Protein AF-A0A368H0Q6-F1 (afdb_monomer)

Sequence (264 aa):
MTINFVAECVIGLLLETFLVYAQSSGGKICEFDDDIVVNSTTISLFPTGAEDYCYRVVASIRIDETSDVTHEQLHDAFGRLENLEGTLEVVNTVFTNISFFSSLFFIFRVHDGGFGYDLIIMNNSKLETMAGGALLTTSAVYIRIENNPLLDPNCTHVLERYDYNRRIRGNRFNCGCELDGIPLTNTTINDIEDNCAAILGALYIFGPYTPAAEILMRKFGNARVAYGEIAVVDTDFENLGFLRNIERVNIPYSRTGESDLSTS

Nearest PDB structures (foldseek):
  8dtm-assembly1_A  TM=6.930E-01  e=4.511E-04  Mus musculus
  7tyj-assembly1_A  TM=7.153E-01  e=3.656E-03  Homo sapiens
  7tyk-assembly1_B  TM=6.461E-01  e=1.700E-03  Homo sapiens
  7tym-assembly1_A  TM=7.087E-01  e=4.484E-03  Homo sapiens
  7sl1-assembly1_B  TM=7.006E-01  e=1.182E-02  Mus musculus

Radius of gyration: 23.89 Å; Cα contacts (8 Å, |Δi|>4): 578; chains: 1; bounding box: 92×52×59 Å

Solvent-accessible surface area (backbone atoms only — not comparable to full-atom values): 14527 Å² total; per-residue (Å²): 142,82,89,84,82,86,84,90,93,86,87,80,88,90,85,79,87,89,76,77,78,78,78,59,94,40,56,39,79,44,76,49,100,56,72,42,66,42,24,77,71,55,49,67,76,44,44,59,49,96,63,40,27,33,31,29,37,40,35,30,42,34,40,35,70,83,39,75,60,51,69,66,59,44,25,50,37,28,32,59,22,32,34,33,38,23,37,43,35,46,30,50,32,82,49,50,53,42,44,29,23,48,45,23,36,40,40,40,83,73,52,85,88,74,69,78,54,37,36,37,41,32,49,17,69,47,21,38,34,42,64,54,19,65,62,46,46,71,53,46,54,24,38,34,41,31,43,18,58,49,18,45,72,46,50,71,55,43,68,74,32,51,64,60,52,65,44,48,39,64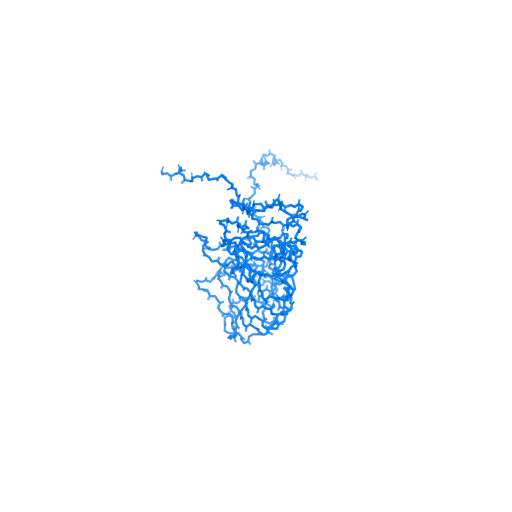,32,59,50,41,67,34,29,70,39,91,64,58,63,36,20,72,72,58,50,71,80,46,59,69,57,16,54,20,37,36,39,33,46,36,38,48,42,86,56,47,54,56,67,68,58,44,29,50,24,35,40,57,13,36,36,32,36,37,53,80,46,79,41,79,59,93,68,93,66,68,67,31,51,70,45,50,78,46,75,43,62,82,66,77,89,72,80,73,72,91,80,80,87,131

Secondary structure (DSSP, 8-state):
----------S--SS--SS-----TTEEEEE-SS-EE-STTGGGGS-BSSSSEEEEEES-EEE-TT----HHHHHHHHTT--EEES-EEEES---SB-GGGTT--EEE---TTS-S-SEEEE--TT--B-TTTT---TT--EEEEE--TT-B--HHHHHHH--SEEEEESSS--SSEE--SPPP-TTGGGGSPSS-SEEES-EEEESSSPPPHHHHHHHHTT--EEES-EEEES---S--GGGTT--EEE--S-S---------

InterPro domains:
  IPR000494 Receptor L-domain [PF01030] (54-157)
  IPR036941 Receptor L-domain superfamily [G3DSA:3.80.20.20] (51-177)
  IPR053079 SPS2 domain-containing protein [PTHR21662] (29-170)

Structure (mmCIF, N/CA/C/O backbone):
data_AF-A0A368H0Q6-F1
#
_entry.id   AF-A0A368H0Q6-F1
#
loop_
_atom_site.group_PDB
_atom_site.id
_atom_site.type_symbol
_atom_site.label_atom_id
_atom_site.label_alt_id
_atom_site.label_comp_id
_atom_site.label_asym_id
_atom_site.label_entity_id
_atom_site.label_seq_id
_atom_site.pdbx_PDB_ins_code
_atom_site.Cartn_x
_atom_site.Cartn_y
_atom_site.Cartn_z
_atom_site.occupancy
_atom_site.B_iso_or_equiv
_atom_site.auth_seq_id
_atom_site.auth_comp_id
_atom_site.auth_asym_id
_atom_site.auth_atom_id
_atom_site.pdbx_PDB_model_num
ATOM 1 N N . MET A 1 1 ? -67.600 24.267 6.849 1.00 35.75 1 MET A N 1
ATOM 2 C CA . MET A 1 1 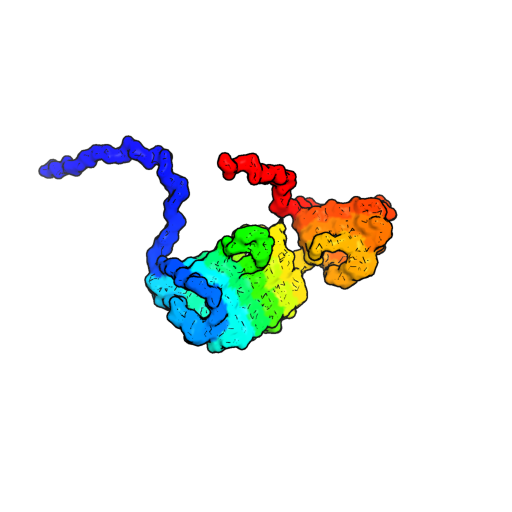? -66.580 23.429 6.191 1.00 35.75 1 MET A CA 1
ATOM 3 C C . MET A 1 1 ? -65.699 24.386 5.419 1.00 35.75 1 MET A C 1
ATOM 5 O O . MET A 1 1 ? -66.073 24.856 4.357 1.00 35.75 1 MET A O 1
ATOM 9 N N . THR A 1 2 ? -64.638 24.816 6.081 1.00 26.34 2 THR A N 1
ATOM 10 C CA . THR A 1 2 ? -63.767 25.928 5.703 1.00 26.34 2 THR A CA 1
ATOM 11 C C . THR A 1 2 ? -62.372 25.332 5.622 1.00 26.34 2 THR A C 1
ATOM 13 O O . THR A 1 2 ? -61.890 24.792 6.615 1.00 26.34 2 THR A O 1
ATOM 16 N N . ILE A 1 3 ? -61.768 25.365 4.437 1.00 28.38 3 ILE A N 1
ATOM 17 C CA . ILE A 1 3 ? -60.371 24.986 4.218 1.00 28.38 3 ILE A CA 1
ATOM 18 C C . ILE A 1 3 ? -59.580 26.290 4.133 1.00 28.38 3 ILE A C 1
ATOM 20 O O . ILE A 1 3 ? -59.919 27.173 3.348 1.00 28.38 3 ILE A O 1
ATOM 24 N N . ASN A 1 4 ? -58.576 26.397 4.998 1.00 29.75 4 ASN A N 1
ATOM 25 C CA . ASN A 1 4 ? -57.605 27.483 5.099 1.00 29.75 4 ASN A CA 1
ATOM 26 C C . ASN A 1 4 ? -56.218 26.990 4.646 1.00 29.75 4 ASN A C 1
ATOM 28 O O . ASN A 1 4 ? -55.993 25.782 4.623 1.00 29.75 4 ASN A O 1
ATOM 32 N N . PHE A 1 5 ? -55.319 27.968 4.441 1.00 27.95 5 PHE A N 1
ATOM 33 C CA . PHE A 1 5 ? -53.876 27.946 4.104 1.00 27.95 5 PHE A CA 1
ATOM 34 C C . PHE A 1 5 ? -53.590 28.165 2.604 1.00 27.95 5 PHE A C 1
ATOM 36 O O . PHE A 1 5 ? -53.744 27.253 1.802 1.00 27.95 5 PHE A O 1
ATOM 43 N N . VAL A 1 6 ? -53.408 29.413 2.126 1.00 31.36 6 VAL A N 1
ATOM 44 C CA . VAL A 1 6 ? -52.249 30.344 2.297 1.00 31.36 6 VAL A CA 1
ATOM 45 C C . VAL A 1 6 ? -50.962 29.648 1.827 1.00 31.36 6 VAL A C 1
ATOM 47 O O . VAL A 1 6 ? -50.446 28.802 2.542 1.00 31.36 6 VAL A O 1
ATOM 50 N N . ALA A 1 7 ? -50.623 29.699 0.536 1.00 29.52 7 ALA A N 1
ATOM 51 C CA . ALA A 1 7 ? -49.923 30.767 -0.200 1.00 29.52 7 ALA A CA 1
ATOM 52 C C . ALA A 1 7 ? -48.426 30.892 0.160 1.00 29.52 7 ALA A C 1
ATOM 54 O O . ALA A 1 7 ? -48.082 31.134 1.308 1.00 29.52 7 ALA A O 1
ATOM 55 N N . GLU A 1 8 ? -47.603 30.784 -0.895 1.00 31.52 8 GLU A N 1
ATOM 56 C CA . GLU A 1 8 ? -46.178 31.150 -1.018 1.00 31.52 8 GLU A CA 1
ATOM 57 C C . GLU A 1 8 ? -45.118 30.123 -0.573 1.00 31.52 8 GLU A C 1
ATOM 59 O O . GLU A 1 8 ? -44.623 30.126 0.546 1.00 31.52 8 GLU A O 1
ATOM 64 N N . CYS A 1 9 ? -44.671 29.293 -1.525 1.00 32.47 9 CYS A N 1
ATOM 65 C CA . CYS A 1 9 ? -43.314 28.735 -1.520 1.00 32.47 9 CYS A CA 1
ATOM 66 C C . CYS A 1 9 ? -42.847 28.487 -2.964 1.00 32.47 9 CYS A C 1
ATOM 68 O O . CYS A 1 9 ? -42.774 27.360 -3.445 1.00 32.47 9 CYS A O 1
ATOM 70 N N . VAL A 1 10 ? -42.613 29.575 -3.697 1.00 38.00 10 VAL A N 1
ATOM 71 C CA . VAL A 1 10 ? -41.895 29.555 -4.977 1.00 38.00 10 VAL A CA 1
ATOM 72 C C . VAL A 1 10 ? -41.000 30.784 -4.986 1.00 38.00 10 VAL A C 1
ATOM 74 O O . VAL A 1 10 ? -41.448 31.846 -5.386 1.00 38.00 10 VAL A O 1
ATOM 77 N N . ILE A 1 11 ? -39.789 30.643 -4.450 1.00 37.47 11 ILE A N 1
ATOM 78 C CA . ILE A 1 11 ? -38.536 31.345 -4.788 1.00 37.47 11 ILE A CA 1
ATOM 79 C C . ILE A 1 11 ? -37.503 30.758 -3.816 1.00 37.47 11 ILE A C 1
ATOM 81 O O . ILE A 1 11 ? -37.624 30.919 -2.606 1.00 37.47 11 ILE A O 1
ATOM 85 N N . GLY A 1 12 ? -36.541 30.006 -4.350 1.00 32.97 12 GLY A N 1
ATOM 86 C CA . GLY A 1 12 ? -35.555 29.261 -3.561 1.00 32.97 12 GLY A CA 1
ATOM 87 C C . GLY A 1 12 ? -35.095 27.939 -4.186 1.00 32.97 12 GLY A C 1
ATOM 88 O O . GLY A 1 12 ? -34.498 27.124 -3.500 1.00 32.97 12 GLY A O 1
ATOM 89 N N . LEU A 1 13 ? -35.368 27.689 -5.472 1.00 42.69 13 LEU A N 1
ATOM 90 C CA . LEU A 1 13 ? -34.561 26.750 -6.254 1.00 42.69 13 LEU A CA 1
ATOM 91 C C . LEU A 1 13 ? -33.357 27.524 -6.799 1.00 42.69 13 LEU A C 1
ATOM 93 O O . LEU A 1 13 ? -33.565 28.552 -7.440 1.00 42.69 13 LEU A O 1
ATOM 97 N N . LEU A 1 14 ? -32.152 26.976 -6.597 1.00 38.59 14 LEU A N 1
ATOM 98 C CA . LEU A 1 14 ? -30.822 27.466 -7.016 1.00 38.59 14 LEU A CA 1
ATOM 99 C C . LEU A 1 14 ? -30.039 28.267 -5.959 1.00 38.59 14 LEU A C 1
ATOM 101 O O . LEU A 1 14 ? -29.723 29.423 -6.209 1.00 38.59 14 LEU A O 1
ATOM 105 N N . LEU A 1 15 ? -29.692 27.646 -4.820 1.00 35.66 15 LEU A N 1
ATOM 106 C CA . LEU A 1 15 ? -28.418 27.863 -4.092 1.00 35.66 15 LEU A CA 1
ATOM 107 C C . LEU A 1 15 ? -28.305 26.991 -2.818 1.00 35.66 15 LEU A C 1
ATOM 109 O O . LEU A 1 15 ? -28.047 27.512 -1.750 1.00 35.66 15 LEU A O 1
ATOM 113 N N . GLU A 1 16 ? -28.471 25.665 -2.911 1.00 35.66 16 GLU A N 1
ATOM 114 C CA . GLU A 1 16 ? -28.033 24.724 -1.846 1.00 35.66 16 GLU A CA 1
ATOM 115 C C . GLU A 1 16 ? -27.529 23.391 -2.435 1.00 35.66 16 GLU A C 1
ATOM 117 O O . GLU A 1 16 ? -27.841 22.294 -1.983 1.00 35.66 16 GLU A O 1
ATOM 122 N N . THR A 1 17 ? -26.730 23.463 -3.498 1.00 41.75 17 THR A N 1
ATOM 123 C CA . THR A 1 17 ? -25.822 22.360 -3.834 1.00 41.75 17 THR A CA 1
ATOM 124 C C . THR A 1 17 ? -24.554 22.534 -3.007 1.00 41.75 17 THR A C 1
ATOM 126 O O . THR A 1 17 ? -23.888 23.554 -3.163 1.00 41.75 17 THR A O 1
ATOM 129 N N . PHE A 1 18 ? -24.234 21.519 -2.197 1.00 37.81 18 PHE A N 1
ATOM 130 C CA . PHE A 1 18 ? -23.075 21.376 -1.298 1.00 37.81 18 PHE A CA 1
ATOM 131 C C . PHE A 1 18 ? -23.233 21.934 0.117 1.00 37.81 18 PHE A C 1
ATOM 133 O O . PHE A 1 18 ? -22.559 22.879 0.495 1.00 37.81 18 PHE A O 1
ATOM 140 N N . LEU A 1 19 ? -24.063 21.279 0.923 1.00 38.34 19 LEU A N 1
ATOM 141 C CA . LEU A 1 19 ? -23.798 20.917 2.322 1.00 38.34 19 LEU A CA 1
ATOM 142 C C . LEU A 1 19 ? -24.891 19.909 2.712 1.00 38.34 19 LEU A C 1
ATOM 144 O O . LEU A 1 19 ? -25.996 19.982 2.192 1.00 38.34 19 LEU A O 1
ATOM 148 N N . VAL A 1 20 ? -24.580 18.966 3.600 1.00 39.03 20 VAL A N 1
ATOM 149 C CA . VAL A 1 20 ? -25.413 17.806 3.990 1.00 39.03 20 VAL A CA 1
ATOM 150 C C . VAL A 1 20 ? -25.213 16.572 3.090 1.00 39.03 20 VAL A C 1
ATOM 152 O O . VAL A 1 20 ? -26.125 16.065 2.442 1.00 39.03 20 VAL A O 1
ATOM 155 N N . TYR A 1 21 ? -23.995 16.014 3.127 1.00 44.47 21 TYR A N 1
ATOM 156 C CA . TYR A 1 21 ? -23.887 14.552 3.169 1.00 44.47 21 TYR A CA 1
ATOM 157 C C . TYR A 1 21 ? -24.649 14.101 4.416 1.00 44.47 21 TYR A C 1
ATOM 159 O O . TYR A 1 21 ? -24.456 14.663 5.494 1.00 44.47 21 TYR A O 1
ATOM 167 N N . ALA A 1 22 ? -25.575 13.166 4.229 1.00 42.31 22 ALA A N 1
ATOM 168 C CA . ALA A 1 22 ? -26.487 12.679 5.247 1.00 42.31 22 ALA A CA 1
ATOM 169 C C . ALA A 1 22 ? -25.768 12.437 6.586 1.00 42.31 22 ALA A C 1
ATOM 171 O O . ALA A 1 22 ? -24.900 11.573 6.681 1.00 42.31 22 ALA A O 1
ATOM 172 N N . GLN A 1 23 ? -26.157 13.173 7.631 1.00 46.06 23 GLN A N 1
ATOM 173 C CA . GLN A 1 23 ? -26.000 12.688 8.999 1.00 46.06 23 GLN A CA 1
ATOM 174 C C . GLN A 1 23 ? -26.764 11.364 9.051 1.00 46.06 23 GLN A C 1
ATOM 176 O O . GLN A 1 23 ? -27.998 11.363 9.066 1.00 46.06 23 GLN A O 1
ATOM 181 N N . SER A 1 24 ? -26.052 10.234 8.993 1.00 51.09 24 SER A N 1
ATOM 182 C CA . SER A 1 24 ? -26.661 8.957 9.342 1.00 51.09 24 SER A CA 1
ATOM 183 C C . SER A 1 24 ? -27.164 9.120 10.773 1.00 51.09 24 SER A C 1
ATOM 185 O O . SER A 1 24 ? -26.443 9.577 11.661 1.00 51.09 24 SER A O 1
ATOM 187 N N . SER A 1 25 ? -28.458 8.905 10.967 1.00 55.59 25 SER A N 1
ATOM 188 C CA . SER A 1 25 ? -29.144 9.159 12.227 1.00 55.59 25 SER A CA 1
ATOM 189 C C . SER A 1 25 ? -28.628 8.191 13.302 1.00 55.59 25 SER A C 1
ATOM 191 O O . SER A 1 25 ? -29.208 7.124 13.480 1.00 55.59 25 SER A O 1
ATOM 193 N N . GLY A 1 26 ? -27.513 8.532 13.961 1.00 65.88 26 GLY A N 1
ATOM 194 C CA . GLY A 1 26 ? -26.913 7.785 15.075 1.00 65.88 26 GLY A CA 1
ATOM 195 C C . GLY A 1 26 ? -25.384 7.891 15.196 1.00 65.88 26 GLY A C 1
ATOM 196 O O . GLY A 1 26 ? -24.852 7.780 16.294 1.00 65.88 26 GLY A O 1
ATOM 197 N N . GLY A 1 27 ? -24.652 8.135 14.106 1.00 81.81 27 GLY A N 1
ATOM 198 C CA . GLY A 1 27 ? -23.188 8.226 14.159 1.00 81.81 27 GLY A CA 1
ATOM 199 C C . GLY A 1 27 ? -22.691 9.574 14.691 1.00 81.81 27 GLY A C 1
ATOM 200 O O . GLY A 1 27 ? -23.246 10.621 14.352 1.00 81.81 27 GLY A O 1
ATOM 201 N N . LYS A 1 28 ? -21.592 9.575 15.458 1.00 92.50 28 LYS A N 1
ATOM 202 C CA . LYS A 1 28 ? -20.883 10.799 15.871 1.00 92.50 28 LYS A CA 1
ATOM 203 C C . LYS A 1 28 ? -19.475 10.911 15.286 1.00 92.50 28 LYS A C 1
ATOM 205 O O . LYS A 1 28 ? -18.892 9.927 14.825 1.00 92.50 28 LYS A O 1
ATOM 210 N N . ILE A 1 29 ? -18.950 12.134 15.310 1.00 94.56 29 ILE A N 1
ATOM 211 C CA . ILE A 1 29 ? -17.540 12.418 15.040 1.00 94.56 29 ILE A CA 1
ATOM 212 C C . ILE A 1 29 ? -16.778 12.211 16.349 1.00 94.56 29 ILE A C 1
ATOM 214 O O . ILE A 1 29 ? -17.192 12.715 17.394 1.00 94.56 29 ILE A O 1
ATOM 218 N N . CYS A 1 30 ? -15.699 11.442 16.290 1.00 95.69 30 CYS A N 1
ATOM 219 C CA . CYS A 1 30 ? -14.813 11.183 17.415 1.00 95.69 30 CYS A CA 1
ATOM 220 C C . CYS A 1 30 ? -13.478 11.875 17.153 1.00 95.69 30 CYS A C 1
ATOM 222 O O . CYS A 1 30 ? -12.746 11.480 16.249 1.00 95.69 30 CYS A O 1
ATOM 224 N N . GLU A 1 31 ? -13.198 12.926 17.913 1.00 95.81 31 GLU A N 1
ATOM 225 C CA . GLU A 1 31 ? -11.986 13.735 17.780 1.00 95.81 31 GLU A CA 1
ATOM 226 C C . GLU A 1 31 ? -11.072 13.448 18.968 1.00 95.81 31 GLU A C 1
ATOM 228 O O . GLU A 1 31 ? -11.532 13.430 20.115 1.00 95.81 31 GLU A O 1
ATOM 233 N N . PHE A 1 32 ? -9.795 13.201 18.687 1.00 94.12 32 PHE A N 1
ATOM 234 C CA . PHE A 1 32 ? -8.777 12.981 19.707 1.00 94.12 32 PHE A CA 1
ATOM 235 C C . PHE A 1 32 ? -7.588 13.900 19.439 1.00 94.12 32 PHE A C 1
ATOM 237 O O . PHE A 1 32 ? -7.176 14.066 18.294 1.00 94.12 32 PHE A O 1
ATOM 244 N N . ASP A 1 33 ? -7.041 14.487 20.503 1.00 88.25 33 ASP A N 1
ATOM 245 C CA . ASP A 1 33 ? -5.912 15.420 20.400 1.00 88.25 33 ASP A CA 1
ATOM 246 C C . ASP A 1 33 ? -4.590 14.713 20.040 1.00 88.25 33 ASP A C 1
ATOM 248 O O . ASP A 1 33 ? -3.681 15.341 19.500 1.00 88.25 33 ASP A O 1
ATOM 252 N N . ASP A 1 34 ? -4.495 13.412 20.330 1.00 89.81 34 ASP A N 1
ATOM 253 C CA . ASP A 1 34 ? -3.302 12.586 20.151 1.00 89.81 34 ASP A CA 1
ATOM 254 C C . ASP A 1 34 ? -3.572 11.388 19.223 1.00 89.81 34 ASP A C 1
ATOM 256 O O . ASP A 1 34 ? -4.696 10.884 19.127 1.00 89.81 34 ASP A O 1
ATOM 260 N N . ASP A 1 35 ? -2.505 10.874 18.602 1.00 91.31 35 ASP A N 1
ATOM 261 C CA . ASP A 1 35 ? -2.539 9.616 17.853 1.00 91.31 35 ASP A CA 1
ATOM 262 C C . ASP A 1 35 ? -2.903 8.432 18.766 1.00 91.31 35 ASP A C 1
ATOM 264 O O . ASP A 1 35 ? -2.395 8.277 19.882 1.00 91.31 35 ASP A O 1
ATOM 268 N N . ILE A 1 36 ? -3.757 7.540 18.266 1.00 96.19 36 ILE A N 1
ATOM 269 C CA . ILE A 1 36 ? -4.313 6.434 19.041 1.00 96.19 36 ILE A CA 1
ATOM 270 C C . ILE A 1 36 ? -3.606 5.124 18.695 1.00 96.19 36 ILE A C 1
ATOM 272 O O . ILE A 1 36 ? -3.852 4.524 17.648 1.00 96.19 36 ILE A O 1
ATOM 276 N N . VAL A 1 37 ? -2.789 4.617 19.621 1.00 97.81 37 VAL A N 1
ATOM 277 C CA . VAL A 1 37 ? -2.308 3.225 19.586 1.00 97.81 37 VAL A CA 1
ATOM 278 C C . VAL A 1 37 ? -3.340 2.331 20.268 1.00 97.81 37 VAL A C 1
ATOM 280 O O . VAL A 1 37 ? -3.600 2.470 21.466 1.00 97.81 37 VAL A O 1
ATOM 283 N N . VAL A 1 38 ? -3.958 1.429 19.510 1.00 98.19 38 VAL A N 1
ATOM 284 C CA . VAL A 1 38 ? -5.114 0.644 19.953 1.00 98.19 38 VAL A CA 1
ATOM 285 C C . VAL A 1 38 ? -4.694 -0.504 20.871 1.00 98.19 38 VAL A C 1
ATOM 287 O O . VAL A 1 38 ? -3.988 -1.424 20.466 1.00 98.19 38 VAL A O 1
ATOM 290 N N . ASN A 1 39 ? -5.200 -0.478 22.099 1.00 97.62 39 ASN A N 1
ATOM 291 C CA . ASN A 1 39 ? -5.110 -1.530 23.110 1.00 97.62 39 ASN A CA 1
ATOM 292 C C . ASN A 1 39 ? -6.387 -1.518 23.972 1.00 97.62 39 ASN A C 1
ATOM 294 O O . ASN A 1 39 ? -7.288 -0.709 23.752 1.00 97.62 39 ASN A O 1
ATOM 298 N N . SER A 1 40 ? -6.469 -2.385 24.975 1.00 96.38 40 SER A N 1
ATOM 299 C CA . SER A 1 40 ? -7.623 -2.531 25.867 1.00 96.38 40 SER A CA 1
ATOM 300 C C . SER A 1 40 ? -8.015 -1.250 26.608 1.00 96.38 40 SER A C 1
ATOM 302 O O . SER A 1 40 ? -9.181 -1.089 26.968 1.00 96.38 40 SER A O 1
ATOM 304 N N . THR A 1 41 ? -7.079 -0.317 26.803 1.00 96.69 41 THR A N 1
ATOM 305 C CA . THR A 1 41 ? -7.355 0.993 27.405 1.00 96.69 41 THR A CA 1
ATOM 306 C C . THR A 1 41 ? -7.901 1.966 26.365 1.00 96.69 41 THR A C 1
ATOM 308 O O . THR A 1 41 ? -8.968 2.543 26.564 1.00 96.69 41 THR A O 1
ATOM 311 N N . THR A 1 42 ? -7.210 2.143 25.240 1.00 97.56 42 THR A N 1
ATOM 312 C CA . THR A 1 42 ? -7.567 3.158 24.234 1.00 97.56 42 THR A CA 1
ATOM 313 C C . THR A 1 42 ? -8.781 2.769 23.397 1.00 97.56 42 THR A C 1
ATOM 315 O O . THR A 1 42 ? -9.544 3.644 23.002 1.00 97.56 42 THR A O 1
ATOM 318 N N . ILE A 1 43 ? -9.041 1.474 23.191 1.00 97.31 43 ILE A N 1
ATOM 319 C CA . ILE A 1 43 ? -10.232 1.020 22.460 1.00 97.31 43 ILE A CA 1
ATOM 320 C C . ILE A 1 43 ? -11.533 1.410 23.174 1.00 97.31 43 ILE A C 1
ATOM 322 O O . ILE A 1 43 ? -12.552 1.626 22.527 1.00 97.31 43 ILE A O 1
ATOM 326 N N . SER A 1 44 ? -11.495 1.564 24.504 1.00 96.12 44 SER A N 1
ATOM 327 C CA . SER A 1 44 ? -12.656 1.977 25.303 1.00 96.12 44 SER A CA 1
ATOM 328 C C . SER A 1 44 ? -13.085 3.430 25.066 1.00 96.12 44 SER A C 1
ATOM 330 O O . SER A 1 44 ? -14.191 3.811 25.446 1.00 96.12 44 SER A O 1
ATOM 332 N N . LEU A 1 45 ? -12.232 4.231 24.417 1.00 95.81 45 LEU A N 1
ATOM 333 C CA . LEU A 1 45 ? -12.557 5.593 23.998 1.00 95.81 45 LEU A CA 1
ATOM 334 C C . LEU A 1 45 ? -13.554 5.612 22.831 1.00 95.81 45 LEU A C 1
ATOM 336 O O . LEU A 1 45 ? -14.247 6.611 22.629 1.00 95.81 45 LEU A O 1
ATOM 340 N N . PHE A 1 46 ? -13.645 4.514 22.074 1.00 96.56 46 PHE A N 1
ATOM 341 C CA . PHE A 1 46 ? -14.561 4.391 20.951 1.00 96.56 46 PHE A CA 1
ATOM 342 C C . PHE A 1 46 ? -15.904 3.827 21.432 1.00 96.56 46 PHE A C 1
ATOM 344 O O . PHE A 1 46 ? -15.959 2.719 21.968 1.00 96.56 46 PHE A O 1
ATOM 351 N N . PRO A 1 47 ? -17.013 4.557 21.251 1.00 94.50 47 PRO A N 1
ATOM 352 C CA . PRO A 1 47 ? -18.340 4.035 21.535 1.00 94.50 47 PRO A CA 1
ATOM 353 C C . PRO A 1 47 ? -18.706 2.895 20.568 1.00 94.50 47 PRO A C 1
ATOM 355 O O . PRO A 1 47 ? -18.469 2.973 19.362 1.00 94.50 47 PRO A O 1
ATOM 358 N N . THR A 1 48 ? -19.311 1.837 21.106 1.00 93.81 48 THR A N 1
ATOM 359 C CA . THR A 1 48 ? -19.664 0.609 20.367 1.00 93.81 48 THR A CA 1
ATOM 360 C C . THR A 1 48 ? -21.174 0.366 20.288 1.00 93.81 48 THR A C 1
ATOM 362 O O . THR A 1 48 ? -21.626 -0.651 19.755 1.00 93.81 48 THR A O 1
ATOM 365 N N . GLY A 1 49 ? -21.982 1.301 20.792 1.00 88.06 49 GLY A N 1
ATOM 366 C CA . GLY A 1 49 ? -23.437 1.204 20.836 1.00 88.06 49 GLY A CA 1
ATOM 367 C C . GLY A 1 49 ? -24.092 1.260 19.454 1.00 88.06 49 GLY A C 1
ATOM 368 O O . GLY A 1 49 ? -23.529 1.766 18.482 1.00 88.06 49 GLY A O 1
ATOM 369 N N . ALA A 1 50 ? -25.326 0.757 19.366 1.00 85.12 50 ALA A N 1
ATOM 370 C CA . ALA A 1 50 ? -26.102 0.767 18.121 1.00 85.12 50 ALA A CA 1
ATOM 371 C C . ALA A 1 50 ? -26.419 2.192 17.625 1.00 85.12 50 ALA A C 1
ATOM 373 O O . ALA A 1 50 ? -26.420 2.437 16.424 1.00 85.12 50 ALA A O 1
ATOM 374 N N . GLU A 1 51 ? -26.643 3.122 18.557 1.00 85.81 51 GLU A N 1
ATOM 375 C CA . GLU A 1 51 ? -26.947 4.540 18.297 1.00 85.81 51 GLU A CA 1
ATOM 376 C C . GLU A 1 51 ? -25.845 5.483 18.815 1.00 85.81 51 GLU A C 1
ATOM 378 O O . GLU A 1 51 ? -26.007 6.697 18.788 1.00 85.81 51 GLU A O 1
ATOM 383 N N . ASP A 1 52 ? -24.738 4.929 19.320 1.00 89.81 52 ASP A N 1
ATOM 384 C CA . ASP A 1 52 ? -23.568 5.681 19.778 1.00 89.81 52 ASP A CA 1
ATOM 385 C C . ASP A 1 52 ? -22.320 4.977 19.242 1.00 89.81 52 ASP A C 1
ATOM 387 O O . ASP A 1 52 ? -21.863 3.982 19.804 1.00 89.81 52 ASP A O 1
ATOM 391 N N . TYR A 1 53 ? -21.827 5.446 18.098 1.00 93.94 53 TYR A N 1
ATOM 392 C CA . TYR A 1 53 ? -20.648 4.915 17.412 1.00 93.94 53 TYR A CA 1
ATOM 393 C C . TYR A 1 53 ? -19.912 6.027 16.657 1.00 93.94 53 TYR A C 1
ATOM 395 O O . TYR A 1 53 ? -20.513 7.043 16.295 1.00 93.94 53 TYR A O 1
ATOM 403 N N . CYS A 1 54 ? -18.621 5.834 16.379 1.00 95.50 54 CYS A N 1
ATOM 404 C CA . CYS A 1 54 ? -17.866 6.746 15.519 1.00 95.50 54 CYS A CA 1
ATOM 405 C C . CYS A 1 54 ? -18.102 6.391 14.047 1.00 95.50 54 CYS A C 1
ATOM 407 O O . CYS A 1 54 ? -17.661 5.337 13.597 1.00 95.50 54 CYS A O 1
ATOM 409 N N . TYR A 1 55 ? -18.759 7.270 13.286 1.00 93.69 55 TYR A N 1
ATOM 410 C CA . TYR A 1 55 ? -18.769 7.148 11.816 1.00 93.69 55 TYR A CA 1
ATOM 411 C C . TYR A 1 55 ? -17.582 7.886 11.181 1.00 93.69 55 TYR A C 1
ATOM 413 O O . TYR A 1 55 ? -17.166 7.576 10.064 1.00 93.69 55 TYR A O 1
ATOM 421 N N . ARG A 1 56 ? -17.017 8.860 11.905 1.00 93.25 56 ARG A N 1
ATOM 422 C CA . ARG A 1 56 ? -15.816 9.602 11.527 1.00 93.25 56 ARG A CA 1
ATOM 423 C C . ARG A 1 56 ? -14.875 9.707 12.718 1.00 93.25 56 ARG A C 1
ATOM 425 O O . ARG A 1 56 ? -15.332 9.999 13.823 1.00 93.25 56 ARG A O 1
ATOM 432 N N . VAL A 1 57 ? -13.584 9.512 12.479 1.00 94.19 57 VAL A N 1
ATOM 433 C CA . VAL A 1 57 ? -12.522 9.739 13.466 1.00 94.19 57 VAL A CA 1
ATOM 434 C C . VAL A 1 57 ? -11.588 10.829 12.957 1.00 94.19 57 VAL A C 1
ATOM 436 O O . VAL A 1 57 ? -11.213 10.800 11.790 1.00 94.19 57 VAL A O 1
ATOM 439 N N . VAL A 1 58 ? -11.233 11.772 13.826 1.00 93.81 58 VAL A N 1
ATOM 440 C CA . VAL A 1 58 ? -10.190 12.782 13.600 1.00 93.81 58 VAL A CA 1
ATOM 441 C C . VAL A 1 58 ? -9.053 12.479 14.570 1.00 93.81 58 VAL A C 1
ATOM 443 O O . VAL A 1 58 ? -9.124 12.868 15.734 1.00 93.81 58 VAL A O 1
ATOM 446 N N . ALA A 1 59 ? -8.106 11.666 14.101 1.00 92.38 59 ALA A N 1
ATOM 447 C CA . ALA A 1 59 ? -6.875 11.215 14.756 1.00 92.38 59 ALA A CA 1
ATOM 448 C C . ALA A 1 59 ? -6.196 10.161 13.868 1.00 92.38 59 ALA A C 1
ATOM 450 O O . ALA A 1 59 ? -6.877 9.466 13.108 1.00 92.38 59 ALA A O 1
ATOM 451 N N . SER A 1 60 ? -4.886 9.947 14.016 1.00 92.62 60 SER A N 1
ATOM 452 C CA . SER A 1 60 ? -4.257 8.742 13.459 1.00 92.62 60 SER A CA 1
ATOM 453 C C . SER A 1 60 ? -4.583 7.522 14.322 1.00 92.62 60 SER A C 1
ATOM 455 O O . SER A 1 60 ? -4.634 7.606 15.550 1.00 92.62 60 SER A O 1
ATOM 457 N N . ILE A 1 61 ? -4.784 6.370 13.686 1.00 95.00 61 ILE A N 1
ATOM 458 C CA . ILE A 1 61 ? -5.052 5.093 14.354 1.00 95.00 61 ILE A CA 1
ATOM 459 C C . ILE A 1 61 ? -3.928 4.123 14.018 1.00 95.00 61 ILE A C 1
ATOM 461 O O . ILE A 1 61 ? -3.667 3.846 12.848 1.00 95.00 61 ILE A O 1
ATOM 465 N N . ARG A 1 62 ? -3.322 3.535 15.048 1.00 96.94 62 ARG A N 1
ATOM 466 C CA . ARG A 1 62 ? -2.311 2.488 14.921 1.00 96.94 62 ARG A CA 1
ATOM 467 C C . ARG A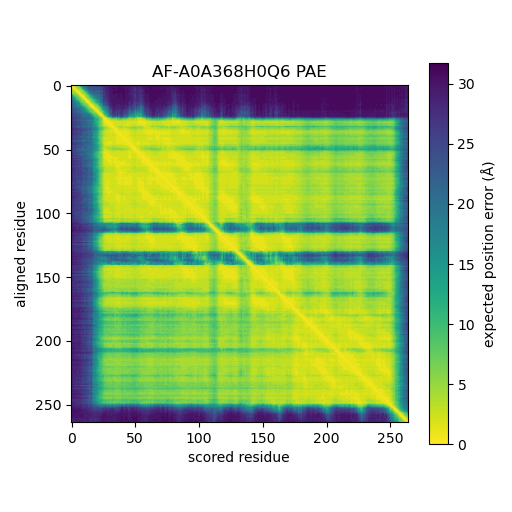 1 62 ? -2.726 1.229 15.668 1.00 96.94 62 ARG A C 1
ATOM 469 O O . ARG A 1 62 ? -2.967 1.254 16.871 1.00 96.94 62 ARG A O 1
ATOM 476 N N . ILE A 1 63 ? -2.748 0.109 14.958 1.00 98.06 63 ILE A N 1
ATOM 477 C CA . ILE A 1 63 ? -2.927 -1.232 15.511 1.00 98.06 63 ILE A CA 1
ATOM 478 C C . ILE A 1 63 ? -1.623 -1.984 15.274 1.00 98.06 63 ILE A C 1
ATOM 480 O O . ILE A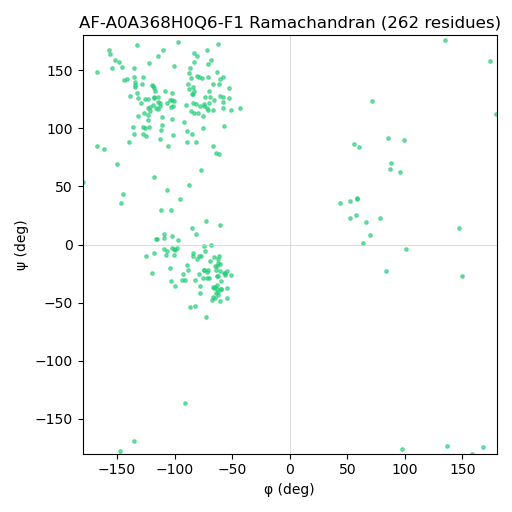 1 63 ? -1.234 -2.195 14.122 1.00 98.06 63 ILE A O 1
ATOM 484 N N . ASP A 1 64 ? -0.945 -2.374 16.351 1.00 98.19 64 ASP A N 1
ATOM 485 C CA . ASP A 1 64 ? 0.353 -3.034 16.249 1.00 98.19 64 ASP A CA 1
ATOM 486 C C . ASP A 1 64 ? 0.532 -4.256 17.158 1.00 98.19 64 ASP A C 1
ATOM 488 O O . ASP A 1 64 ? -0.433 -4.777 17.719 1.00 98.19 64 ASP A O 1
ATOM 492 N N . GLU A 1 65 ? 1.762 -4.761 17.273 1.00 97.06 65 GLU A N 1
ATOM 493 C CA . GLU A 1 65 ? 2.087 -5.929 18.093 1.00 97.06 65 GLU A CA 1
ATOM 494 C C . GLU A 1 65 ? 1.786 -5.754 19.591 1.00 97.06 65 GLU A C 1
ATOM 496 O O . GLU A 1 65 ? 1.743 -6.744 20.323 1.00 97.06 65 GLU A O 1
ATOM 501 N N . THR A 1 66 ? 1.596 -4.517 20.060 1.00 97.12 66 THR A N 1
ATOM 502 C CA . THR A 1 66 ? 1.256 -4.210 21.457 1.00 97.12 66 THR A CA 1
ATOM 503 C C . THR A 1 66 ? -0.239 -4.323 21.741 1.00 97.12 66 THR A C 1
ATOM 505 O O . THR A 1 66 ? -0.652 -4.298 22.901 1.00 97.12 66 THR A O 1
ATOM 508 N N . SER A 1 67 ? -1.051 -4.471 20.693 1.00 96.88 67 SER A N 1
ATOM 509 C CA . SER A 1 67 ? -2.497 -4.567 20.789 1.00 96.88 67 SER A CA 1
ATOM 510 C C . SER A 1 67 ? -2.931 -5.894 21.423 1.00 96.88 67 SER A C 1
ATOM 512 O O . SER A 1 67 ? -2.628 -6.976 20.921 1.00 96.88 67 SER A O 1
ATOM 514 N N . ASP A 1 68 ? -3.669 -5.816 22.528 1.00 96.62 68 ASP A N 1
ATOM 515 C CA . ASP A 1 68 ? -4.244 -6.949 23.267 1.00 96.62 68 ASP A CA 1
ATOM 516 C C . ASP A 1 68 ? -5.746 -7.147 22.987 1.00 96.62 68 ASP A C 1
ATOM 518 O O . ASP A 1 68 ? -6.402 -7.973 23.627 1.00 96.62 68 ASP A O 1
ATOM 522 N N . VAL A 1 69 ? -6.294 -6.402 22.024 1.00 97.44 69 VAL A N 1
ATOM 523 C CA . VAL A 1 69 ? -7.715 -6.441 21.664 1.00 97.44 69 VAL A CA 1
ATOM 524 C C . VAL A 1 69 ? -8.000 -7.520 20.623 1.00 97.44 69 VAL A C 1
ATOM 526 O O . VAL A 1 69 ? -7.180 -7.837 19.758 1.00 97.44 69 VAL A O 1
ATOM 529 N N . THR A 1 70 ? -9.194 -8.099 20.691 1.00 97.62 70 THR A N 1
ATOM 530 C CA . THR A 1 70 ? -9.634 -9.104 19.724 1.00 97.62 70 THR A CA 1
ATOM 531 C C . THR A 1 70 ? -10.127 -8.460 18.429 1.00 97.62 70 THR A C 1
ATOM 533 O O . THR A 1 70 ? -10.510 -7.292 18.383 1.00 97.62 70 THR A O 1
ATOM 536 N N . HIS A 1 71 ? -10.192 -9.267 17.367 1.00 96.25 71 HIS A N 1
ATOM 537 C CA . HIS A 1 71 ? -10.813 -8.869 16.100 1.00 96.25 71 HIS A CA 1
ATOM 538 C C . HIS A 1 71 ? -12.258 -8.382 16.286 1.00 96.25 71 HIS A C 1
ATOM 540 O O . HIS A 1 71 ? -12.680 -7.440 15.627 1.00 96.25 71 HIS A O 1
ATOM 546 N N . GLU A 1 72 ? -13.011 -9.016 17.189 1.00 96.88 72 GLU A N 1
ATOM 547 C CA . GLU A 1 72 ? -14.396 -8.651 17.510 1.00 96.88 72 GLU A CA 1
ATOM 548 C C . GLU A 1 72 ? -14.472 -7.280 18.187 1.00 96.88 72 GLU A C 1
ATOM 550 O O . GLU A 1 72 ? -15.245 -6.437 17.752 1.00 96.88 72 GLU A O 1
ATOM 555 N N . GLN A 1 73 ? -13.600 -7.004 19.162 1.00 97.94 73 GLN A N 1
ATOM 556 C CA . GLN A 1 73 ? -13.546 -5.691 19.811 1.00 97.94 73 GLN A CA 1
ATOM 557 C C . GLN A 1 73 ? -13.181 -4.579 18.821 1.00 97.94 73 GLN A C 1
ATOM 559 O O . GLN A 1 73 ? -13.776 -3.503 18.853 1.00 97.94 73 GLN A O 1
ATOM 564 N N . LEU A 1 74 ? -12.234 -4.845 17.913 1.00 97.38 74 LEU A N 1
ATOM 565 C CA . LEU A 1 74 ? -11.901 -3.919 16.830 1.00 97.38 74 LEU A CA 1
ATOM 566 C C . LEU A 1 74 ? -13.096 -3.693 15.905 1.00 97.38 74 LEU A C 1
ATOM 568 O O . LEU A 1 74 ? -13.368 -2.561 15.525 1.00 97.38 74 LEU A O 1
ATOM 572 N N . HIS A 1 75 ? -13.819 -4.753 15.548 1.00 95.38 75 HIS A N 1
ATOM 573 C CA . HIS A 1 75 ? -14.995 -4.645 14.693 1.00 95.38 75 HIS A CA 1
ATOM 574 C C . HIS A 1 75 ? -16.127 -3.865 15.375 1.00 95.38 75 HIS A C 1
ATOM 576 O O . HIS A 1 75 ? -16.801 -3.070 14.725 1.00 95.38 75 HIS A O 1
ATOM 582 N N . ASP A 1 76 ? -16.325 -4.033 16.679 1.00 96.12 76 ASP A N 1
ATOM 583 C CA . ASP A 1 76 ? -17.327 -3.274 17.427 1.00 96.12 76 ASP A CA 1
ATOM 584 C C . ASP A 1 76 ? -17.004 -1.774 17.475 1.00 96.12 76 ASP A C 1
ATOM 586 O O . ASP A 1 76 ? -17.918 -0.951 17.382 1.00 96.12 76 ASP A O 1
ATOM 590 N N . ALA A 1 77 ? -15.718 -1.422 17.577 1.00 96.62 77 ALA A N 1
ATOM 591 C CA . ALA A 1 77 ? -15.242 -0.040 17.589 1.00 96.62 77 ALA A CA 1
ATOM 592 C C . ALA A 1 77 ? -15.206 0.603 16.191 1.00 96.62 77 ALA A C 1
ATOM 594 O O . ALA A 1 77 ? -15.574 1.767 16.033 1.00 96.62 77 ALA A O 1
ATOM 595 N N . PHE A 1 78 ? -14.764 -0.141 15.174 1.00 95.00 78 PHE A N 1
ATOM 596 C CA . PHE A 1 78 ? -14.394 0.408 13.865 1.00 95.00 78 PHE A CA 1
ATOM 597 C C . PHE A 1 78 ? -15.230 -0.109 12.692 1.00 95.00 78 PHE A C 1
ATOM 599 O O . PHE A 1 78 ? -15.138 0.432 11.593 1.00 95.00 78 PHE A O 1
ATOM 606 N N . GLY A 1 79 ? -16.103 -1.096 12.893 1.00 92.94 79 GLY A N 1
ATOM 607 C CA . GLY A 1 79 ? -16.887 -1.700 11.809 1.00 92.94 79 GLY A CA 1
ATOM 608 C C . GLY A 1 79 ? -17.874 -0.730 11.156 1.00 92.94 79 GLY A C 1
ATOM 609 O O . GLY A 1 79 ? -18.322 -0.965 10.037 1.00 92.94 79 GLY A O 1
ATOM 610 N N . ARG A 1 80 ? -18.196 0.378 11.835 1.00 92.31 80 ARG A N 1
ATOM 611 C CA . ARG A 1 80 ? -19.037 1.481 11.337 1.00 92.31 80 ARG A CA 1
ATOM 612 C C . ARG A 1 80 ? -18.247 2.764 11.052 1.00 92.31 80 ARG A C 1
ATOM 614 O O . ARG A 1 80 ? -18.855 3.785 10.746 1.00 92.31 80 ARG A O 1
ATOM 621 N N . LEU A 1 81 ? -16.918 2.720 11.160 1.00 92.25 81 LEU A N 1
ATOM 622 C CA . LEU A 1 81 ? -16.055 3.835 10.795 1.00 92.25 81 LEU A CA 1
ATOM 623 C C . LEU A 1 81 ? -16.045 3.963 9.275 1.00 92.25 81 LEU A C 1
ATOM 625 O O . LEU A 1 81 ? -15.604 3.055 8.582 1.00 92.25 81 LEU A O 1
ATOM 629 N N . GLU A 1 82 ? -16.520 5.090 8.768 1.00 90.62 82 GLU A N 1
ATOM 630 C CA . GLU A 1 82 ? -16.594 5.374 7.335 1.00 90.62 82 GLU A CA 1
ATOM 631 C C . GLU A 1 82 ? -15.435 6.261 6.871 1.00 90.62 82 GLU A C 1
ATOM 633 O O . GLU A 1 82 ? -14.916 6.098 5.763 1.00 90.62 82 GLU A O 1
ATOM 638 N N . ASN A 1 83 ? -15.032 7.189 7.744 1.00 89.50 83 ASN A N 1
ATOM 639 C CA . ASN A 1 83 ? -14.086 8.255 7.449 1.00 89.50 83 ASN A CA 1
ATOM 640 C C . ASN A 1 83 ? -13.014 8.352 8.535 1.00 89.50 83 ASN A C 1
ATOM 642 O O . ASN A 1 83 ? -13.337 8.556 9.706 1.00 89.50 83 ASN A O 1
ATOM 646 N N . LEU A 1 84 ? -11.748 8.298 8.145 1.00 90.75 84 LEU A N 1
ATOM 647 C CA . LEU A 1 84 ? -10.624 8.584 9.031 1.00 90.75 84 LEU A CA 1
ATOM 648 C C . LEU A 1 84 ? -9.908 9.846 8.560 1.00 90.75 84 LEU A C 1
ATOM 650 O O . LEU A 1 84 ? -9.451 9.898 7.430 1.00 90.75 84 LEU A O 1
ATOM 654 N N . GLU A 1 85 ? -9.793 10.854 9.407 1.00 89.88 85 GLU A N 1
ATOM 655 C CA . GLU A 1 85 ? -8.907 11.996 9.208 1.00 89.88 85 GLU A CA 1
ATOM 656 C C . GLU A 1 85 ? -7.672 11.795 10.074 1.00 89.88 85 GLU A C 1
ATOM 658 O O . GLU A 1 85 ? -7.679 12.058 11.273 1.00 89.88 85 GLU A O 1
ATOM 663 N N . GLY A 1 86 ? -6.646 11.223 9.454 1.00 88.25 86 GLY A N 1
ATOM 664 C CA . GLY A 1 86 ? -5.463 10.705 10.127 1.00 88.25 86 GLY A CA 1
ATOM 665 C C . GLY A 1 86 ? -4.753 9.676 9.262 1.00 88.25 86 GLY A C 1
ATOM 666 O O . GLY A 1 86 ? -5.209 9.340 8.168 1.00 88.25 86 GLY A O 1
ATOM 667 N N . THR A 1 87 ? -3.657 9.136 9.781 1.00 89.38 87 THR A N 1
ATOM 668 C CA . THR A 1 87 ? -3.014 7.953 9.200 1.00 89.38 87 THR A CA 1
ATOM 669 C C . THR A 1 87 ? -3.629 6.682 9.785 1.00 89.38 87 THR A C 1
ATOM 671 O O . THR A 1 87 ? -3.854 6.600 10.993 1.00 89.38 87 THR A O 1
ATOM 674 N N . LEU A 1 88 ? -3.873 5.669 8.948 1.00 92.62 88 LEU A N 1
ATOM 675 C CA . LEU A 1 88 ? -4.207 4.318 9.402 1.00 92.62 88 LEU A CA 1
ATOM 676 C C . LEU A 1 88 ? -2.988 3.400 9.316 1.00 92.62 88 LEU A C 1
ATOM 678 O O . LEU A 1 88 ? -2.497 3.119 8.222 1.00 92.62 88 LEU A O 1
ATOM 682 N N . GLU A 1 89 ? -2.562 2.854 10.450 1.00 94.44 89 GLU A N 1
ATOM 683 C CA . GLU A 1 89 ? -1.474 1.884 10.531 1.00 94.44 89 GLU A CA 1
ATOM 684 C C . GLU A 1 89 ? -1.956 0.536 11.080 1.00 94.44 89 GLU A C 1
ATOM 686 O O . GLU A 1 89 ? -2.506 0.452 12.176 1.00 94.44 89 GLU A O 1
ATOM 691 N N . VAL A 1 90 ? -1.697 -0.543 10.342 1.00 96.31 90 VAL A N 1
ATOM 692 C CA . VAL A 1 90 ? -1.871 -1.931 10.790 1.00 96.31 90 VAL A CA 1
ATOM 693 C C . VAL A 1 90 ? -0.548 -2.656 10.584 1.00 96.31 90 VAL A C 1
ATOM 695 O O . VAL A 1 90 ? -0.202 -3.038 9.461 1.00 96.31 90 VAL A O 1
ATOM 698 N N . VAL A 1 91 ? 0.234 -2.815 11.650 1.00 98.19 91 VAL A N 1
ATOM 699 C CA . VAL A 1 91 ? 1.635 -3.238 11.535 1.00 98.19 91 VAL A CA 1
ATOM 700 C C . VAL A 1 91 ? 2.024 -4.328 12.523 1.00 98.19 91 VAL A C 1
ATOM 702 O O . VAL A 1 91 ? 1.622 -4.295 13.670 1.00 98.19 91 VAL A O 1
ATOM 705 N N . ASN A 1 92 ? 2.824 -5.308 12.099 1.00 98.44 92 ASN A N 1
ATOM 706 C CA . ASN A 1 92 ? 3.297 -6.409 12.959 1.00 98.44 92 ASN A CA 1
ATOM 707 C C . ASN A 1 92 ? 2.180 -7.174 13.713 1.00 98.44 92 ASN A C 1
ATOM 709 O O . ASN A 1 92 ? 2.433 -7.810 14.739 1.00 98.44 92 ASN A O 1
ATOM 713 N N . THR A 1 93 ? 0.940 -7.141 13.225 1.00 97.75 93 THR A N 1
ATOM 714 C CA . THR A 1 93 ? -0.191 -7.773 13.906 1.00 97.75 93 THR A CA 1
ATOM 715 C C . THR A 1 93 ? -0.275 -9.268 13.598 1.00 97.75 93 THR A C 1
ATOM 717 O O . THR A 1 93 ? 0.317 -9.793 12.647 1.00 97.75 93 THR A O 1
ATOM 720 N N . VAL A 1 94 ? -1.063 -9.974 14.410 1.00 96.94 94 VAL A N 1
ATOM 721 C CA . VAL A 1 94 ? -1.372 -11.400 14.223 1.00 96.94 94 VAL A CA 1
ATOM 722 C C . VAL A 1 94 ? -2.707 -11.641 13.511 1.00 96.94 94 VAL A C 1
ATOM 724 O O . VAL A 1 94 ? -3.116 -12.798 13.381 1.00 96.94 94 VAL A O 1
ATOM 727 N N . PHE A 1 95 ? -3.391 -10.582 13.066 1.00 96.62 95 PHE A N 1
ATOM 728 C CA . PHE A 1 95 ? -4.692 -10.685 12.411 1.00 96.62 95 PHE A CA 1
ATOM 729 C C . PHE A 1 95 ? -4.567 -11.297 11.015 1.00 96.62 95 PHE A C 1
ATOM 731 O O . PHE A 1 95 ? -3.602 -11.058 10.289 1.00 96.62 95 PHE A O 1
ATOM 738 N N . THR A 1 96 ? -5.566 -12.091 10.631 1.00 96.81 96 THR A N 1
ATOM 739 C CA . THR A 1 96 ? -5.625 -12.710 9.298 1.00 96.81 96 THR A CA 1
ATOM 740 C C . THR A 1 96 ? -6.328 -11.834 8.272 1.00 96.81 96 THR A C 1
ATOM 742 O O . THR A 1 96 ? -6.164 -12.028 7.070 1.00 96.81 96 THR A O 1
ATOM 745 N N . ASN A 1 97 ? -7.098 -10.849 8.728 1.00 94.69 97 ASN A N 1
ATOM 746 C CA . ASN A 1 97 ? -7.775 -9.874 7.889 1.00 94.69 97 ASN A CA 1
ATOM 747 C C . ASN A 1 97 ? -8.075 -8.596 8.684 1.00 94.69 97 ASN A C 1
ATOM 749 O O . ASN A 1 97 ? -8.013 -8.604 9.910 1.00 94.69 97 ASN A O 1
ATOM 753 N N . ILE A 1 98 ? -8.455 -7.530 7.981 1.00 93.75 98 ILE A N 1
ATOM 754 C CA . ILE A 1 98 ? -8.819 -6.227 8.567 1.00 93.75 98 ILE A CA 1
ATOM 755 C C . ILE A 1 98 ? -10.311 -5.896 8.398 1.00 93.75 98 ILE A C 1
ATOM 757 O O . ILE A 1 98 ? -10.694 -4.734 8.318 1.00 93.75 98 ILE A O 1
ATOM 761 N N . SER A 1 99 ? -11.187 -6.908 8.342 1.00 92.69 99 SER A N 1
ATOM 762 C CA . SER A 1 99 ? -12.644 -6.694 8.205 1.00 92.69 99 SER A CA 1
ATOM 763 C C . SER A 1 99 ? -13.277 -5.915 9.363 1.00 92.69 99 SER A C 1
ATOM 765 O O . SER A 1 99 ? -14.422 -5.491 9.252 1.00 92.69 99 SER A O 1
ATOM 767 N N . PHE A 1 100 ? -12.544 -5.678 10.455 1.00 93.62 100 PHE A N 1
ATOM 768 C CA . PHE A 1 100 ? -12.956 -4.739 11.496 1.00 93.62 100 PHE A CA 1
ATOM 769 C C . PHE A 1 100 ? -13.089 -3.290 11.004 1.00 93.62 100 PHE A C 1
ATOM 771 O O . PHE A 1 100 ? -13.711 -2.498 11.692 1.00 93.62 100 PHE A O 1
ATOM 778 N N . PHE A 1 101 ? -12.598 -2.956 9.809 1.00 92.44 101 PHE A N 1
ATOM 779 C CA . PHE A 1 101 ? -12.850 -1.685 9.124 1.00 92.44 101 PHE A CA 1
ATOM 780 C C . PHE A 1 101 ? -13.881 -1.810 7.987 1.00 92.44 101 PHE A C 1
ATOM 782 O O . PHE A 1 101 ? -13.797 -1.099 6.995 1.00 92.44 101 PHE A O 1
ATOM 789 N N . SER A 1 102 ? -14.840 -2.735 8.074 1.00 89.12 102 SER A N 1
ATOM 790 C CA . SER A 1 102 ? -15.749 -3.111 6.972 1.00 89.12 102 SER A CA 1
ATOM 791 C C . SER A 1 102 ? -16.484 -1.959 6.268 1.00 89.12 102 SER A C 1
ATOM 793 O O . SER A 1 102 ? -16.825 -2.110 5.094 1.00 89.12 102 SER A O 1
ATOM 795 N N . SER A 1 103 ? -16.712 -0.832 6.950 1.00 89.31 103 SER A N 1
ATOM 796 C CA . SER A 1 103 ? -17.360 0.361 6.383 1.00 89.31 103 SER A CA 1
ATOM 797 C C . SER A 1 103 ? -16.386 1.466 5.959 1.00 89.31 103 SER A C 1
ATOM 799 O O . SER A 1 103 ? -16.828 2.459 5.386 1.00 89.31 103 SER A O 1
ATOM 801 N N . LEU A 1 104 ? -15.083 1.321 6.215 1.00 88.75 104 LEU A N 1
ATOM 802 C CA . LEU A 1 104 ? -14.099 2.367 5.952 1.00 88.75 104 LEU A CA 1
ATOM 803 C C . LEU A 1 104 ? -13.894 2.515 4.446 1.00 88.75 104 LEU A C 1
ATOM 805 O O . LEU A 1 104 ? -13.381 1.616 3.779 1.00 88.75 104 LEU A O 1
ATOM 809 N N . PHE A 1 105 ? -14.263 3.676 3.912 1.00 84.12 105 PHE A N 1
ATOM 810 C CA . PHE A 1 105 ? -14.135 3.960 2.483 1.00 84.12 105 PHE A CA 1
ATOM 811 C C . PHE A 1 105 ? -13.336 5.231 2.188 1.00 84.12 105 PHE A C 1
ATOM 813 O O . PHE A 1 105 ? -12.996 5.465 1.022 1.00 84.12 105 PHE A O 1
ATOM 820 N N . PHE A 1 106 ? -13.021 6.037 3.205 1.00 84.94 106 PHE A N 1
ATOM 821 C CA . PHE A 1 106 ? -12.292 7.289 3.039 1.00 84.94 106 PHE A CA 1
ATOM 822 C C . PHE A 1 106 ? -11.246 7.491 4.141 1.00 84.94 106 PHE A C 1
ATOM 824 O O . PHE A 1 106 ? -11.565 7.454 5.330 1.00 84.94 106 PHE A O 1
ATOM 831 N N . ILE A 1 107 ? -10.004 7.758 3.735 1.00 85.69 107 ILE A N 1
ATOM 832 C CA . ILE A 1 107 ? -8.974 8.344 4.600 1.00 85.69 107 ILE A CA 1
ATOM 833 C C . ILE A 1 107 ? -8.686 9.747 4.063 1.00 85.69 107 ILE A C 1
ATOM 835 O O . ILE A 1 107 ? -8.382 9.903 2.877 1.00 85.69 107 ILE A O 1
ATOM 839 N N . PHE A 1 108 ? -8.869 10.761 4.905 1.00 77.62 108 PHE A N 1
ATOM 840 C CA . PHE A 1 108 ? -8.526 12.146 4.626 1.00 77.62 108 PHE A CA 1
ATOM 841 C C . PHE A 1 108 ? -7.046 12.364 4.907 1.00 77.62 108 PHE A C 1
ATOM 843 O O . PHE A 1 108 ? -6.526 12.008 5.963 1.00 77.62 108 PHE A O 1
ATOM 850 N N . ARG A 1 109 ? -6.395 13.000 3.939 1.00 68.25 109 ARG A N 1
ATOM 851 C CA . ARG A 1 109 ? -4.999 13.411 4.004 1.00 68.25 109 ARG A CA 1
ATOM 852 C C . ARG A 1 109 ? -4.783 14.394 5.156 1.00 68.25 109 ARG A C 1
ATOM 854 O O . ARG A 1 109 ? -5.435 15.432 5.190 1.00 68.25 109 ARG A O 1
ATOM 861 N N . VAL A 1 110 ? -3.803 14.115 6.014 1.00 59.06 110 VAL A N 1
ATOM 862 C CA . VAL A 1 110 ? -3.379 15.034 7.098 1.00 59.06 110 VAL A CA 1
ATOM 863 C C . VAL A 1 110 ? -2.022 15.688 6.811 1.00 59.06 110 VAL A C 1
ATOM 865 O O . VAL A 1 110 ? -1.610 16.636 7.471 1.00 59.06 110 VAL A O 1
ATOM 868 N N . HIS A 1 111 ? -1.312 15.239 5.773 1.00 56.81 111 HIS A N 1
ATOM 869 C CA . HIS A 1 111 ? -0.000 15.790 5.437 1.00 56.81 111 HIS A CA 1
ATOM 870 C C . HIS A 1 111 ? -0.098 16.987 4.481 1.00 56.81 111 HIS A C 1
ATOM 872 O O . HIS A 1 111 ? 0.022 16.845 3.250 1.00 56.81 111 HIS A O 1
ATOM 878 N N . ASP A 1 112 ? -0.245 18.178 5.064 1.00 46.59 112 ASP A N 1
ATOM 879 C CA . ASP A 1 112 ? 0.127 19.438 4.418 1.00 46.59 112 ASP A CA 1
ATOM 880 C C . ASP A 1 112 ? 1.617 19.368 4.045 1.00 46.59 112 ASP A C 1
ATOM 882 O O . ASP A 1 112 ? 2.490 19.177 4.888 1.00 46.59 112 ASP A O 1
ATOM 886 N N . GLY A 1 113 ? 1.922 19.435 2.747 1.00 50.19 113 GLY A N 1
ATOM 887 C CA . GLY A 1 113 ? 3.298 19.348 2.234 1.00 50.19 113 GLY A CA 1
ATOM 888 C C . GLY A 1 113 ? 3.728 17.993 1.657 1.00 50.19 113 GLY A C 1
ATOM 889 O O . GLY A 1 113 ? 4.812 17.911 1.089 1.00 50.19 113 GLY A O 1
ATOM 890 N N . GLY A 1 114 ? 2.884 16.954 1.707 1.00 50.50 114 GLY A N 1
ATOM 891 C CA . GLY A 1 114 ? 3.050 15.755 0.861 1.00 50.50 114 GLY A CA 1
ATOM 892 C C . GLY A 1 114 ? 4.109 14.740 1.306 1.00 50.50 114 GLY A C 1
ATOM 893 O O . GLY A 1 114 ? 4.580 13.962 0.479 1.00 50.50 114 GLY A O 1
ATOM 894 N N . PHE A 1 115 ? 4.473 14.724 2.591 1.00 51.66 115 PHE A N 1
ATOM 895 C CA . PHE A 1 115 ? 5.371 13.720 3.167 1.00 51.66 115 PHE A CA 1
ATOM 896 C C . PHE A 1 115 ? 4.612 12.827 4.154 1.00 51.66 115 PHE A C 1
ATOM 898 O O . PHE A 1 115 ? 4.105 13.327 5.150 1.00 51.66 115 PHE A O 1
ATOM 905 N N . GLY A 1 116 ? 4.562 11.519 3.887 1.00 73.94 116 GLY A N 1
ATOM 906 C CA . GLY A 1 116 ? 3.896 10.520 4.732 1.00 73.94 116 GLY A CA 1
ATOM 907 C C . GLY A 1 116 ? 3.039 9.547 3.919 1.00 73.94 116 GLY A C 1
ATOM 908 O O . GLY A 1 116 ? 2.944 9.682 2.701 1.00 73.94 116 GLY A O 1
ATOM 909 N N . TYR A 1 117 ? 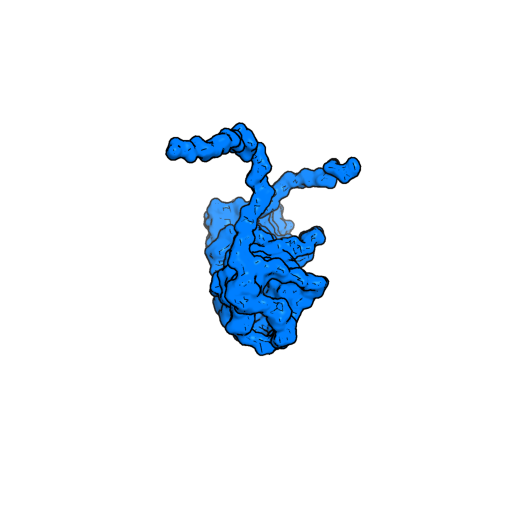2.458 8.552 4.588 1.00 83.88 117 TYR A N 1
ATOM 910 C CA . TYR A 1 117 ? 1.492 7.617 4.006 1.00 83.88 117 TYR A CA 1
ATOM 911 C C . TYR A 1 117 ? 0.171 7.735 4.770 1.00 83.88 117 TYR A C 1
ATOM 913 O O . TYR A 1 117 ? 0.188 7.800 5.996 1.00 83.88 117 TYR A O 1
ATOM 921 N N . ASP A 1 118 ? -0.950 7.739 4.052 1.00 87.00 118 ASP A N 1
ATOM 922 C CA . ASP A 1 118 ? -2.301 7.771 4.622 1.00 87.00 118 ASP A CA 1
ATOM 923 C C . ASP A 1 118 ? -2.704 6.375 5.137 1.00 87.00 118 ASP A C 1
ATOM 925 O O . ASP A 1 118 ? -3.368 6.241 6.163 1.00 87.00 118 ASP A O 1
ATOM 929 N N . LEU A 1 119 ? -2.269 5.321 4.434 1.00 90.06 119 LEU A N 1
ATOM 930 C CA . LEU A 1 119 ? -2.499 3.920 4.792 1.00 90.06 119 LEU A CA 1
ATOM 931 C C . LEU A 1 119 ? -1.176 3.156 4.854 1.00 90.06 119 LEU A C 1
ATOM 933 O O . LEU A 1 119 ? -0.443 3.093 3.864 1.00 90.06 119 LEU A O 1
ATOM 937 N N . ILE A 1 120 ? -0.915 2.508 5.988 1.00 93.06 120 ILE A N 1
ATOM 938 C CA . ILE A 1 120 ? 0.266 1.682 6.232 1.00 93.06 120 ILE A CA 1
ATOM 939 C C . ILE A 1 120 ? -0.174 0.294 6.709 1.00 93.06 120 ILE A C 1
ATOM 941 O O . ILE A 1 120 ? -0.687 0.134 7.810 1.00 93.06 120 ILE A O 1
ATOM 945 N N . ILE A 1 121 ? 0.069 -0.737 5.902 1.00 95.19 121 ILE A N 1
ATOM 946 C CA . ILE A 1 121 ? -0.161 -2.144 6.253 1.00 95.19 121 ILE A CA 1
ATOM 947 C C . ILE A 1 121 ? 1.162 -2.887 6.101 1.00 95.19 121 ILE A C 1
ATOM 949 O O . ILE A 1 121 ? 1.578 -3.202 4.984 1.00 95.19 121 ILE A O 1
ATOM 953 N N . MET A 1 122 ? 1.861 -3.158 7.203 1.00 97.88 122 MET A N 1
ATOM 954 C CA . MET A 1 122 ? 3.229 -3.677 7.119 1.00 97.88 122 MET A CA 1
ATOM 955 C C . MET A 1 122 ? 3.543 -4.834 8.055 1.00 97.88 122 MET A C 1
ATOM 957 O O . MET A 1 122 ? 3.146 -4.842 9.213 1.00 97.88 122 MET A O 1
ATOM 961 N N . ASN A 1 123 ? 4.371 -5.764 7.578 1.00 98.56 123 ASN A N 1
ATOM 962 C CA . ASN A 1 123 ? 4.970 -6.828 8.391 1.00 98.56 123 ASN A CA 1
ATOM 963 C C . ASN A 1 123 ? 3.941 -7.723 9.118 1.00 98.56 123 ASN A C 1
ATOM 965 O O . ASN A 1 123 ? 4.248 -8.336 10.143 1.00 98.56 123 ASN A O 1
ATOM 969 N N . ASN A 1 124 ? 2.712 -7.832 8.608 1.00 98.25 124 ASN A N 1
ATOM 970 C CA . ASN A 1 124 ? 1.692 -8.697 9.188 1.00 98.25 124 ASN A CA 1
ATOM 971 C C . ASN A 1 124 ? 1.861 -10.116 8.633 1.00 98.25 124 ASN A C 1
ATOM 973 O O . ASN A 1 124 ? 1.362 -10.463 7.562 1.00 98.25 124 ASN A O 1
ATOM 977 N N . SER A 1 125 ? 2.585 -10.955 9.377 1.00 98.00 125 SER A N 1
ATOM 978 C CA . SER A 1 125 ? 2.965 -12.310 8.939 1.00 98.00 125 SER A CA 1
ATOM 979 C C . SER A 1 125 ? 1.786 -13.248 8.646 1.00 98.00 125 SER A C 1
ATOM 981 O O . SER A 1 125 ? 1.952 -14.217 7.907 1.00 98.00 125 SER A O 1
ATOM 983 N N . LYS A 1 126 ? 0.610 -12.969 9.222 1.00 98.19 126 LYS A N 1
ATOM 984 C CA . LYS A 1 126 ? -0.604 -13.789 9.097 1.00 98.19 126 LYS A CA 1
ATOM 985 C C . LYS A 1 126 ? -1.703 -13.154 8.246 1.00 98.19 126 LYS A C 1
ATOM 987 O O . LYS A 1 126 ? -2.720 -13.804 8.044 1.00 98.19 126 LYS A O 1
ATOM 992 N N . LEU A 1 127 ? -1.526 -11.921 7.771 1.00 97.56 127 LEU A N 1
ATOM 993 C CA . LEU A 1 127 ? -2.572 -11.189 7.062 1.00 97.56 127 LEU A CA 1
ATOM 994 C C . LEU A 1 127 ? -2.749 -11.752 5.648 1.00 97.56 127 LEU A C 1
ATOM 996 O O . LEU A 1 127 ? -1.818 -11.717 4.849 1.00 97.56 127 LEU A O 1
ATOM 1000 N N . GLU A 1 128 ? -3.941 -12.259 5.344 1.00 96.44 128 GLU A N 1
ATOM 1001 C CA . GLU A 1 128 ? -4.262 -12.940 4.084 1.00 96.44 128 GLU A CA 1
ATOM 1002 C C . GLU A 1 128 ? -5.069 -12.057 3.130 1.00 96.44 128 GLU A C 1
ATOM 1004 O O . GLU A 1 128 ? -4.960 -12.187 1.912 1.00 96.44 128 GLU A O 1
ATOM 1009 N N . THR A 1 129 ? -5.895 -11.155 3.661 1.00 92.31 129 THR A N 1
ATOM 1010 C CA . THR A 1 129 ? -6.809 -10.342 2.854 1.00 92.31 129 THR A CA 1
ATOM 1011 C C . THR A 1 129 ? -7.157 -9.027 3.540 1.00 92.31 129 THR A C 1
ATOM 1013 O O . THR A 1 129 ? -7.216 -8.939 4.767 1.00 92.31 129 THR A O 1
ATOM 1016 N N . MET A 1 130 ? -7.466 -8.006 2.738 1.00 87.31 130 MET A N 1
ATOM 1017 C CA . MET A 1 130 ? -8.047 -6.761 3.247 1.00 87.31 130 MET A CA 1
ATOM 1018 C C . MET A 1 130 ? -9.558 -6.870 3.533 1.00 87.31 130 MET A C 1
ATOM 1020 O O . MET A 1 130 ? -10.115 -5.968 4.142 1.00 87.31 130 MET A O 1
ATOM 1024 N N . ALA A 1 131 ? -10.226 -7.961 3.124 1.00 78.25 131 ALA A N 1
ATOM 1025 C CA . ALA A 1 131 ? -11.618 -8.313 3.460 1.00 78.25 131 ALA A CA 1
ATOM 1026 C C . ALA A 1 131 ? -12.656 -7.168 3.387 1.00 78.25 131 ALA A C 1
ATOM 1028 O O . ALA A 1 131 ? -13.576 -7.110 4.198 1.00 78.25 131 ALA A O 1
ATOM 1029 N N . GLY A 1 132 ? -12.511 -6.240 2.438 1.00 65.88 132 GLY A N 1
ATOM 1030 C CA . GLY A 1 132 ? -13.387 -5.068 2.330 1.00 65.88 132 GLY A CA 1
ATOM 1031 C C . GLY A 1 132 ? -13.001 -3.888 3.228 1.00 65.88 132 GLY A C 1
ATOM 1032 O O . GLY A 1 132 ? -13.309 -2.760 2.869 1.00 65.88 132 GLY A O 1
ATOM 1033 N N . GLY A 1 133 ? -12.260 -4.120 4.318 1.00 56.72 133 GLY A N 1
ATOM 1034 C CA . GLY A 1 133 ? -11.971 -3.122 5.353 1.00 56.72 133 GLY A CA 1
ATOM 1035 C C . GLY A 1 133 ? -10.946 -2.040 4.994 1.00 56.72 133 GLY A C 1
ATOM 1036 O O . GLY A 1 133 ? -10.660 -1.149 5.778 1.00 56.72 133 GLY A O 1
ATOM 1037 N N . ALA A 1 134 ? -10.381 -2.095 3.797 1.00 57.09 134 ALA A N 1
ATOM 1038 C CA . ALA A 1 134 ? -9.593 -1.002 3.242 1.00 57.09 134 ALA A CA 1
ATOM 1039 C C . ALA A 1 134 ? -9.776 -0.951 1.728 1.00 57.09 134 ALA A C 1
ATOM 1041 O O . ALA A 1 134 ? -8.825 -0.689 1.001 1.00 57.09 134 ALA A O 1
ATOM 1042 N N . LEU A 1 135 ? -10.979 -1.254 1.223 1.00 61.03 135 LEU A N 1
ATOM 1043 C CA . LEU A 1 135 ? -11.307 -0.961 -0.174 1.00 61.03 135 LEU A CA 1
ATOM 1044 C C . LEU A 1 135 ? -11.601 0.533 -0.289 1.00 61.03 135 LEU A C 1
ATOM 1046 O O . LEU A 1 135 ? -12.731 0.949 -0.554 1.00 61.03 135 LEU A O 1
ATOM 1050 N N . LEU A 1 136 ? -10.572 1.332 -0.020 1.00 63.09 136 LEU A N 1
ATOM 1051 C CA . LEU A 1 136 ? -10.686 2.770 0.003 1.00 63.09 136 LEU A CA 1
ATOM 1052 C C . LEU A 1 136 ? -11.120 3.243 -1.385 1.00 63.09 136 LEU A C 1
ATOM 1054 O O . LEU A 1 136 ? -10.751 2.713 -2.442 1.00 63.09 136 LEU A O 1
ATOM 1058 N N . THR A 1 137 ? -11.971 4.256 -1.387 1.00 58.25 137 THR A N 1
ATOM 1059 C CA . THR A 1 137 ? -12.162 5.067 -2.584 1.00 58.25 137 THR A CA 1
ATOM 1060 C C . THR A 1 137 ? -10.835 5.750 -2.943 1.00 58.25 137 THR A C 1
ATOM 1062 O O . THR A 1 137 ? -9.855 5.646 -2.209 1.00 58.25 137 THR A O 1
ATOM 1065 N N . THR A 1 138 ? -10.769 6.422 -4.090 1.00 56.78 138 THR A N 1
ATOM 1066 C CA . THR A 1 138 ? -9.563 7.070 -4.655 1.00 56.78 138 THR A CA 1
ATOM 1067 C C . THR A 1 138 ? -8.949 8.185 -3.776 1.00 56.78 138 THR A C 1
ATOM 1069 O O . THR A 1 138 ? -8.230 9.036 -4.286 1.00 56.78 138 THR A O 1
ATOM 1072 N N . SER A 1 139 ? -9.287 8.259 -2.485 1.00 58.81 139 SER A N 1
ATOM 1073 C CA . SER A 1 139 ? -8.936 9.342 -1.569 1.00 58.81 139 SER A CA 1
ATOM 1074 C C . SER A 1 139 ? -7.656 9.120 -0.771 1.00 58.81 139 SER A C 1
ATOM 1076 O O . SER A 1 139 ? -7.049 10.104 -0.363 1.00 58.81 139 SER A O 1
ATOM 1078 N N . ALA A 1 140 ? -7.241 7.869 -0.540 1.00 59.00 140 ALA A N 1
ATOM 1079 C CA . ALA A 1 140 ? -5.920 7.597 0.016 1.00 59.00 140 ALA A CA 1
ATOM 1080 C C . ALA A 1 140 ? -4.886 7.798 -1.093 1.00 59.00 140 ALA A C 1
ATOM 1082 O O . ALA A 1 140 ? -4.847 7.048 -2.069 1.00 59.00 140 ALA A O 1
ATOM 1083 N N . VAL A 1 141 ? -4.078 8.846 -0.956 1.00 71.88 141 VAL A N 1
ATOM 1084 C CA . VAL A 1 141 ? -3.152 9.304 -1.999 1.00 71.88 141 VAL A CA 1
ATOM 1085 C C . VAL A 1 141 ? -1.789 8.639 -1.840 1.00 71.88 141 VAL A C 1
ATOM 1087 O O . VAL A 1 141 ? -1.095 8.415 -2.835 1.00 71.88 141 VAL A O 1
ATOM 1090 N N . TYR A 1 142 ? -1.415 8.316 -0.599 1.00 83.12 142 TYR A N 1
ATOM 1091 C CA . TYR A 1 142 ? -0.131 7.723 -0.251 1.00 83.12 142 TYR A CA 1
ATOM 1092 C C . TYR A 1 142 ? -0.330 6.400 0.486 1.00 83.12 142 TYR A C 1
ATOM 1094 O O . TYR A 1 142 ? -0.701 6.371 1.657 1.00 83.12 142 TYR A O 1
ATOM 1102 N N . ILE A 1 143 ? -0.048 5.283 -0.183 1.00 87.19 143 ILE A N 1
ATOM 1103 C CA . ILE A 1 143 ? -0.324 3.939 0.343 1.00 87.19 143 ILE A CA 1
ATOM 1104 C C . ILE A 1 143 ? 0.961 3.133 0.497 1.00 87.19 143 ILE A C 1
ATOM 1106 O O . ILE A 1 143 ? 1.796 3.104 -0.401 1.00 87.19 143 ILE A O 1
ATOM 1110 N N . ARG A 1 144 ? 1.105 2.422 1.615 1.00 91.00 144 ARG A N 1
ATOM 1111 C CA . ARG A 1 144 ? 2.221 1.511 1.872 1.00 91.00 144 ARG A CA 1
ATOM 1112 C C . ARG A 1 144 ? 1.715 0.165 2.371 1.00 91.00 144 ARG A C 1
ATOM 1114 O O . ARG A 1 144 ? 1.236 0.056 3.491 1.00 91.00 144 ARG A O 1
ATOM 1121 N N . ILE A 1 145 ? 1.855 -0.873 1.557 1.00 93.44 145 ILE A N 1
ATOM 1122 C CA . ILE A 1 145 ? 1.475 -2.252 1.865 1.00 93.44 145 ILE A CA 1
ATOM 1123 C C . ILE A 1 145 ? 2.702 -3.143 1.656 1.00 93.44 145 ILE A C 1
ATOM 1125 O O . ILE A 1 145 ? 2.980 -3.586 0.545 1.00 93.44 145 ILE A O 1
ATOM 1129 N N . GLU A 1 146 ? 3.475 -3.405 2.707 1.00 95.62 146 GLU A N 1
ATOM 1130 C CA . GLU A 1 146 ? 4.767 -4.089 2.566 1.00 95.62 146 GLU A CA 1
ATOM 1131 C C . GLU A 1 146 ? 4.927 -5.300 3.479 1.00 95.62 146 GLU A C 1
ATOM 1133 O O . GLU A 1 146 ? 4.554 -5.273 4.648 1.00 95.62 146 GLU A O 1
ATOM 1138 N N . ASN A 1 147 ? 5.598 -6.335 2.974 1.00 97.56 147 ASN A N 1
ATOM 1139 C CA . ASN A 1 147 ? 6.051 -7.480 3.768 1.00 97.56 147 ASN A CA 1
ATOM 1140 C C . ASN A 1 147 ? 4.912 -8.226 4.490 1.00 97.56 147 ASN A C 1
ATOM 1142 O O . ASN A 1 147 ? 5.075 -8.667 5.630 1.00 97.56 147 ASN A O 1
ATOM 1146 N N . ASN A 1 148 ? 3.757 -8.379 3.839 1.00 98.06 148 ASN A N 1
ATOM 1147 C CA . ASN A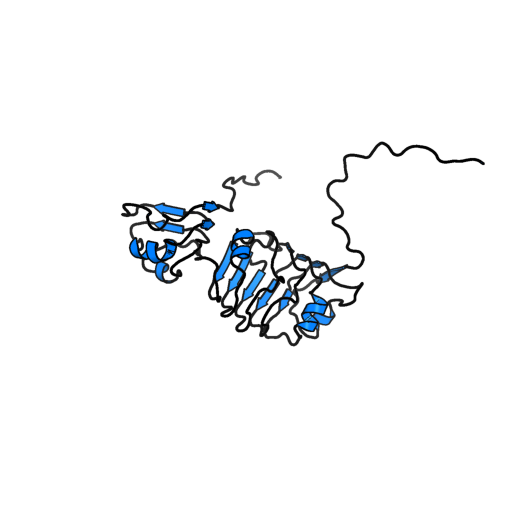 1 148 ? 2.654 -9.205 4.331 1.00 98.06 148 ASN A CA 1
ATOM 1148 C C . ASN A 1 148 ? 2.599 -10.496 3.488 1.00 98.06 148 ASN A C 1
ATOM 1150 O O . ASN A 1 148 ? 1.874 -10.558 2.493 1.00 98.06 148 ASN A O 1
ATOM 1154 N N . PRO A 1 149 ? 3.383 -11.538 3.824 1.00 97.94 149 PRO A N 1
ATOM 1155 C CA . PRO A 1 149 ? 3.706 -12.640 2.907 1.00 97.94 149 PRO A CA 1
ATOM 1156 C C . PRO A 1 149 ? 2.506 -13.484 2.456 1.00 97.94 149 PRO A C 1
ATOM 1158 O O . PRO A 1 149 ? 2.611 -14.201 1.463 1.00 97.94 149 PRO A O 1
ATOM 1161 N N . LEU A 1 150 ? 1.376 -13.422 3.167 1.00 98.25 150 LEU A N 1
ATOM 1162 C CA . LEU A 1 150 ? 0.145 -14.135 2.813 1.00 98.25 150 LEU A CA 1
ATOM 1163 C C . LEU A 1 150 ? -0.899 -13.243 2.127 1.00 98.25 150 LEU A C 1
ATOM 1165 O O . LEU A 1 150 ? -1.881 -13.769 1.599 1.00 98.25 150 LEU A O 1
ATOM 1169 N N . LEU A 1 151 ? -0.678 -11.926 2.096 1.00 96.50 151 LEU A N 1
ATOM 1170 C CA . LEU A 1 151 ? -1.684 -10.944 1.718 1.00 96.50 151 LEU A CA 1
ATOM 1171 C C . LEU A 1 151 ? -1.940 -10.940 0.215 1.00 96.50 151 LEU A C 1
ATOM 1173 O O . LEU A 1 151 ? -1.051 -10.625 -0.579 1.00 96.50 151 LEU A O 1
ATOM 1177 N N . ASP A 1 152 ? -3.193 -11.193 -0.144 1.00 94.31 152 ASP A N 1
ATOM 1178 C CA . ASP A 1 152 ? -3.787 -10.766 -1.402 1.00 94.31 152 ASP A CA 1
ATOM 1179 C C . ASP A 1 152 ? -4.459 -9.389 -1.208 1.00 94.31 152 ASP A C 1
ATOM 1181 O O . ASP A 1 152 ? -5.524 -9.303 -0.579 1.00 94.31 152 ASP A O 1
ATOM 1185 N N . PRO A 1 153 ? -3.858 -8.295 -1.717 1.00 89.94 153 PRO A N 1
ATOM 1186 C CA . PRO A 1 153 ? -4.418 -6.954 -1.599 1.00 89.94 153 PRO A CA 1
ATOM 1187 C C . PRO A 1 153 ? -5.502 -6.663 -2.652 1.00 89.94 153 PRO A C 1
ATOM 1189 O O . PRO A 1 153 ? -5.934 -5.521 -2.757 1.00 89.94 153 PRO A O 1
ATOM 1192 N N . ASN A 1 154 ? -5.957 -7.655 -3.429 1.00 89.62 154 ASN A N 1
ATOM 1193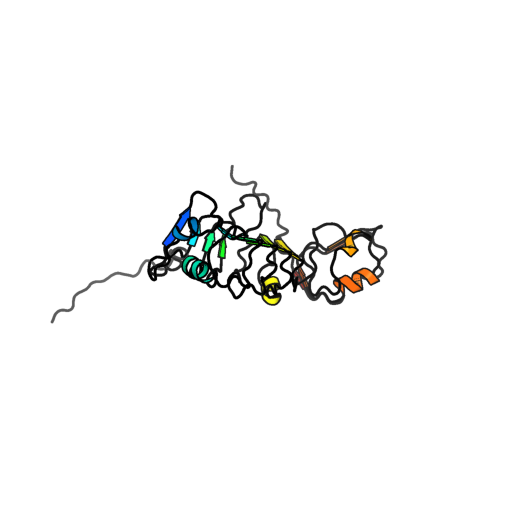 C CA . ASN A 1 154 ? -6.891 -7.488 -4.543 1.00 89.62 154 ASN A CA 1
ATOM 1194 C C . ASN A 1 154 ? -6.333 -6.556 -5.633 1.00 89.62 154 ASN A C 1
ATOM 1196 O O . ASN A 1 154 ? -6.639 -5.365 -5.707 1.00 89.62 154 ASN A O 1
ATOM 1200 N N . CYS A 1 155 ? -5.526 -7.122 -6.532 1.00 88.12 155 CYS A N 1
ATOM 1201 C CA . CYS A 1 155 ? -4.840 -6.343 -7.562 1.00 88.12 155 CYS A CA 1
ATOM 1202 C C . CYS A 1 155 ? -5.759 -5.612 -8.542 1.00 88.12 155 CYS A C 1
ATOM 1204 O O . CYS A 1 155 ? -5.372 -4.563 -9.049 1.00 88.12 155 CYS A O 1
ATOM 1206 N N . THR A 1 156 ? -6.975 -6.108 -8.780 1.00 87.62 156 THR A N 1
ATOM 1207 C CA . THR A 1 156 ? -7.973 -5.362 -9.558 1.00 87.62 156 THR A CA 1
ATOM 1208 C C . THR A 1 156 ? -8.297 -4.041 -8.867 1.00 87.62 156 THR A C 1
ATOM 1210 O O . THR A 1 156 ? -8.204 -2.989 -9.490 1.00 87.62 156 THR A O 1
ATOM 1213 N N . HIS A 1 157 ? -8.576 -4.079 -7.564 1.00 85.62 157 HIS A N 1
ATOM 1214 C CA . HIS A 1 157 ? -8.855 -2.877 -6.786 1.00 85.62 157 HIS A CA 1
ATOM 1215 C C . HIS A 1 157 ? -7.644 -1.939 -6.701 1.00 85.62 157 HIS A C 1
ATOM 1217 O O . HIS A 1 157 ? -7.785 -0.743 -6.942 1.00 85.62 157 HIS A O 1
ATOM 1223 N N . VAL A 1 158 ? -6.449 -2.473 -6.420 1.00 85.88 158 VAL A N 1
ATOM 1224 C CA . VAL A 1 158 ? -5.205 -1.682 -6.353 1.00 85.88 158 VAL A CA 1
ATOM 1225 C C . VAL A 1 158 ? -4.978 -0.890 -7.643 1.00 85.88 158 VAL A C 1
ATOM 1227 O O . VAL A 1 158 ? -4.677 0.301 -7.600 1.00 85.88 158 VAL A O 1
ATOM 1230 N N . LEU A 1 159 ? -5.143 -1.529 -8.802 1.00 83.94 159 LEU A N 1
ATOM 1231 C CA . LEU A 1 159 ? -4.934 -0.873 -10.094 1.00 83.94 159 LEU A CA 1
ATOM 1232 C C . LEU A 1 159 ? -6.036 0.146 -10.426 1.00 83.94 159 LEU A C 1
ATOM 1234 O O . LEU A 1 159 ? -5.770 1.119 -11.131 1.00 83.94 159 LEU A O 1
ATOM 1238 N N . GLU A 1 160 ? -7.257 -0.057 -9.932 1.00 82.38 160 GLU A N 1
ATOM 1239 C CA . GLU A 1 160 ? -8.388 0.850 -10.157 1.00 82.38 160 GLU A CA 1
ATOM 1240 C C . GLU A 1 160 ? -8.412 2.058 -9.217 1.00 82.38 160 GLU A C 1
ATOM 1242 O O . GLU A 1 160 ? -8.944 3.098 -9.600 1.00 82.38 160 GLU A O 1
ATOM 1247 N N . ARG A 1 161 ? -7.906 1.920 -7.985 1.00 80.69 161 ARG A N 1
ATOM 1248 C CA . ARG A 1 161 ? -8.118 2.912 -6.917 1.00 80.69 161 ARG A CA 1
ATOM 1249 C C . ARG A 1 161 ? -6.856 3.551 -6.368 1.00 80.69 161 ARG A C 1
ATOM 1251 O O . ARG A 1 161 ? -6.949 4.648 -5.836 1.00 80.69 161 ARG A O 1
ATOM 1258 N N . TYR A 1 162 ? -5.707 2.885 -6.468 1.00 81.50 162 TYR A N 1
ATOM 1259 C CA . TYR A 1 162 ? -4.453 3.342 -5.859 1.00 81.50 162 TYR A CA 1
ATOM 1260 C C . TYR A 1 162 ? -3.494 3.883 -6.914 1.00 81.50 162 TYR A C 1
ATOM 1262 O O . TYR A 1 162 ? -2.343 3.472 -6.970 1.00 81.50 162 TYR A O 1
ATOM 1270 N N . ASP A 1 163 ? -3.966 4.735 -7.816 1.00 73.50 163 ASP A N 1
ATOM 1271 C CA . ASP A 1 163 ? -3.242 5.195 -9.007 1.00 73.50 163 ASP A CA 1
ATOM 1272 C C . ASP A 1 163 ? -2.158 6.260 -8.749 1.00 73.50 163 ASP A C 1
ATOM 1274 O O . ASP A 1 163 ? -1.352 6.518 -9.647 1.00 73.50 163 ASP A O 1
ATOM 1278 N N . TYR A 1 164 ? -2.096 6.815 -7.535 1.00 75.88 164 TYR A N 1
ATOM 1279 C CA . TYR A 1 164 ? -1.092 7.786 -7.086 1.00 75.88 164 TYR A CA 1
ATOM 1280 C C . TYR A 1 164 ? 0.141 7.122 -6.433 1.00 75.88 164 TYR A C 1
ATOM 1282 O O . TYR A 1 164 ? 0.709 6.164 -6.964 1.00 75.88 164 TYR A O 1
ATOM 1290 N N . ASN A 1 165 ? 0.618 7.667 -5.308 1.00 78.69 165 ASN A N 1
ATOM 1291 C CA . ASN A 1 165 ? 1.839 7.234 -4.646 1.00 78.69 165 ASN A CA 1
ATOM 1292 C C . ASN A 1 165 ? 1.558 5.974 -3.836 1.00 78.69 165 ASN A C 1
ATOM 1294 O O . ASN A 1 165 ? 0.837 5.991 -2.841 1.00 78.69 165 ASN A O 1
ATOM 1298 N N . ARG A 1 166 ? 2.150 4.862 -4.254 1.00 84.56 166 ARG A N 1
ATOM 1299 C CA . ARG A 1 166 ? 1.993 3.576 -3.583 1.00 84.56 166 ARG A CA 1
ATOM 1300 C C . ARG A 1 166 ? 3.328 2.871 -3.433 1.00 84.56 166 ARG A C 1
ATOM 1302 O O . ARG A 1 166 ? 4.238 3.087 -4.233 1.00 84.56 166 ARG A O 1
ATOM 1309 N N . ARG A 1 167 ? 3.399 2.046 -2.391 1.00 88.50 167 ARG A N 1
ATOM 1310 C CA . ARG A 1 167 ? 4.460 1.079 -2.168 1.00 88.50 167 ARG A CA 1
ATOM 1311 C C . ARG A 1 167 ? 3.894 -0.266 -1.716 1.00 88.50 167 ARG A C 1
ATOM 1313 O O . ARG A 1 167 ? 3.521 -0.412 -0.558 1.00 88.50 167 ARG A O 1
ATOM 1320 N N . ILE A 1 168 ? 3.799 -1.227 -2.618 1.00 90.38 168 ILE A N 1
ATOM 1321 C CA . ILE A 1 168 ? 3.172 -2.538 -2.514 1.00 90.38 168 ILE A CA 1
ATOM 1322 C C . ILE A 1 168 ? 4.184 -3.602 -2.948 1.00 90.38 168 ILE A C 1
ATOM 1324 O O . ILE A 1 168 ? 4.324 -3.908 -4.130 1.00 90.38 168 ILE A O 1
ATOM 1328 N N . ARG A 1 169 ? 4.897 -4.192 -1.982 1.00 91.75 169 ARG A N 1
ATOM 1329 C CA . ARG A 1 169 ? 5.937 -5.204 -2.245 1.00 91.75 169 ARG A CA 1
ATOM 1330 C C . ARG A 1 169 ? 6.121 -6.190 -1.099 1.00 91.75 169 ARG A C 1
ATOM 1332 O O . ARG A 1 169 ? 5.786 -5.904 0.048 1.00 91.75 169 ARG A O 1
ATOM 1339 N N . GLY A 1 170 ? 6.691 -7.355 -1.395 1.00 92.56 170 GLY A N 1
ATOM 1340 C CA . GLY A 1 170 ? 6.904 -8.399 -0.386 1.00 92.56 170 GLY A CA 1
ATOM 1341 C C . GLY A 1 170 ? 5.603 -9.009 0.156 1.00 92.56 170 GLY A C 1
ATOM 1342 O O . GLY A 1 170 ? 5.607 -9.592 1.239 1.00 92.56 170 GLY A O 1
ATOM 1343 N N . ASN A 1 171 ? 4.494 -8.861 -0.573 1.00 95.50 171 ASN A N 1
ATOM 1344 C CA . ASN A 1 171 ? 3.221 -9.516 -0.282 1.00 95.50 171 ASN A CA 1
ATOM 1345 C C . ASN A 1 171 ? 3.061 -10.785 -1.132 1.00 95.50 171 ASN A C 1
ATOM 1347 O O . ASN A 1 171 ? 3.867 -11.043 -2.029 1.00 95.50 171 ASN A O 1
ATOM 1351 N N . ARG A 1 172 ? 1.996 -11.566 -0.896 1.00 95.50 172 ARG A N 1
ATOM 1352 C CA . ARG A 1 172 ? 1.673 -12.710 -1.769 1.00 95.50 172 ARG A CA 1
ATOM 1353 C C . ARG A 1 172 ? 1.437 -12.258 -3.211 1.00 95.50 172 ARG A C 1
ATOM 1355 O O . ARG A 1 172 ? 1.854 -12.949 -4.138 1.00 95.50 172 ARG A O 1
ATOM 1362 N N . PHE A 1 173 ? 0.796 -11.101 -3.386 1.00 93.00 173 PHE A N 1
ATOM 1363 C CA . PHE A 1 173 ? 0.689 -10.414 -4.669 1.00 93.00 173 PHE A CA 1
ATOM 1364 C C . PHE A 1 173 ? 1.030 -8.928 -4.523 1.00 93.00 173 PHE A C 1
ATOM 1366 O O . PHE A 1 173 ? 0.473 -8.245 -3.669 1.00 93.00 173 PHE A O 1
ATOM 1373 N N . ASN A 1 174 ? 1.908 -8.425 -5.396 1.00 91.31 174 ASN A N 1
ATOM 1374 C CA . ASN A 1 174 ? 2.363 -7.025 -5.398 1.00 91.31 174 ASN A CA 1
ATOM 1375 C C . ASN A 1 174 ? 1.687 -6.164 -6.477 1.00 91.31 174 ASN A C 1
ATOM 1377 O O . ASN A 1 174 ? 1.890 -4.959 -6.554 1.00 91.31 174 ASN A O 1
ATOM 1381 N N . CYS A 1 175 ? 0.830 -6.779 -7.300 1.00 90.06 175 CYS A N 1
ATOM 1382 C CA . CYS A 1 175 ? -0.046 -6.120 -8.280 1.00 90.06 175 CYS A CA 1
ATOM 1383 C C . CYS A 1 175 ? 0.640 -5.364 -9.423 1.00 90.06 175 CYS A C 1
ATOM 1385 O O . CYS A 1 175 ? -0.027 -4.847 -10.317 1.00 90.06 175 CYS A O 1
ATOM 1387 N N . GLY A 1 176 ? 1.964 -5.380 -9.451 1.00 92.00 176 GLY A N 1
ATOM 1388 C CA . GLY A 1 176 ? 2.805 -4.830 -10.493 1.00 92.00 176 GLY A CA 1
ATOM 1389 C C . GLY A 1 176 ? 4.244 -4.788 -10.006 1.00 92.00 176 GLY A C 1
ATOM 1390 O O . GLY A 1 176 ? 4.563 -5.282 -8.929 1.00 92.00 176 GLY A O 1
ATOM 1391 N N . CYS A 1 177 ? 5.102 -4.192 -10.818 1.00 92.19 177 CYS A N 1
ATOM 1392 C CA . CYS A 1 177 ? 6.471 -3.905 -10.433 1.00 92.19 177 CYS A CA 1
ATOM 1393 C C . CYS A 1 177 ? 6.601 -2.434 -10.103 1.00 92.19 177 CYS A C 1
ATOM 1395 O O . CYS A 1 177 ? 6.374 -1.580 -10.964 1.00 92.19 177 CYS A O 1
ATOM 1397 N N . GLU A 1 178 ? 6.965 -2.163 -8.858 1.00 89.69 178 GLU A N 1
ATOM 1398 C CA . GLU A 1 178 ? 7.198 -0.812 -8.381 1.00 89.69 178 GLU A CA 1
ATOM 1399 C C . GLU A 1 178 ? 8.600 -0.332 -8.696 1.00 89.69 178 GLU A C 1
ATOM 1401 O O . GLU A 1 178 ? 9.585 -1.046 -8.512 1.00 89.69 178 GLU A O 1
ATOM 1406 N N . LEU A 1 179 ? 8.667 0.906 -9.168 1.00 89.88 179 LEU A N 1
ATOM 1407 C CA . LEU A 1 179 ? 9.885 1.603 -9.512 1.00 89.88 179 LEU A CA 1
ATOM 1408 C C . LEU A 1 179 ? 10.020 2.804 -8.578 1.00 89.88 179 LEU A C 1
ATOM 1410 O O . LEU A 1 179 ? 9.216 3.733 -8.631 1.00 89.88 179 LEU A O 1
ATOM 1414 N N . ASP A 1 180 ? 11.078 2.814 -7.769 1.00 83.81 180 ASP A N 1
ATOM 1415 C CA . ASP A 1 180 ? 11.365 3.864 -6.777 1.00 83.81 180 ASP A CA 1
ATOM 1416 C C . ASP A 1 180 ? 11.837 5.199 -7.426 1.00 83.81 180 ASP A C 1
ATOM 1418 O O . ASP A 1 180 ? 12.497 6.017 -6.789 1.00 83.81 180 ASP A O 1
ATOM 1422 N N . GLY A 1 181 ? 11.563 5.424 -8.719 1.00 81.50 181 GLY A N 1
ATOM 1423 C CA . GLY A 1 181 ? 11.999 6.609 -9.476 1.00 81.50 181 GLY A CA 1
ATOM 1424 C C . GLY A 1 181 ? 13.507 6.671 -9.752 1.00 81.50 181 GLY A C 1
ATOM 1425 O O . GLY A 1 181 ? 14.012 7.676 -10.255 1.00 81.50 181 GLY A O 1
ATOM 1426 N N . ILE A 1 182 ? 14.234 5.598 -9.436 1.00 87.81 182 ILE A N 1
ATOM 1427 C CA . ILE A 1 182 ? 15.664 5.453 -9.707 1.00 87.81 182 ILE A CA 1
ATOM 1428 C C . ILE A 1 182 ? 15.839 4.873 -11.118 1.00 87.81 182 ILE A C 1
ATOM 1430 O O . ILE A 1 182 ? 15.183 3.879 -11.443 1.00 87.81 182 ILE A O 1
ATOM 1434 N N . PRO A 1 183 ? 16.742 5.427 -11.951 1.00 93.50 183 PRO A N 1
ATOM 1435 C CA . PRO A 1 183 ? 17.061 4.840 -13.244 1.00 93.50 183 PRO A CA 1
ATOM 1436 C C . PRO A 1 183 ? 17.447 3.361 -13.155 1.00 93.50 183 PRO A C 1
ATOM 1438 O O . PRO A 1 183 ? 18.241 2.935 -12.308 1.00 93.50 183 PRO A O 1
ATOM 1441 N N . LEU A 1 184 ? 16.890 2.568 -14.066 1.00 95.06 184 LEU A N 1
ATOM 1442 C CA . LEU A 1 184 ? 17.217 1.162 -14.203 1.00 95.06 184 LEU A CA 1
ATOM 1443 C C . LEU A 1 184 ? 18.599 1.011 -14.828 1.00 95.06 184 LEU A C 1
ATOM 1445 O O . LEU A 1 184 ? 18.893 1.538 -15.899 1.00 95.06 184 LEU A O 1
ATOM 1449 N N . THR A 1 185 ? 19.429 0.238 -14.142 1.00 94.69 185 THR A N 1
ATOM 1450 C CA . THR A 1 185 ? 20.796 -0.109 -14.522 1.00 94.69 185 THR A CA 1
ATOM 1451 C C . THR A 1 185 ? 20.995 -1.611 -14.365 1.00 94.69 185 THR A C 1
ATOM 1453 O O . THR A 1 185 ? 20.159 -2.295 -13.771 1.00 94.69 185 THR A O 1
ATOM 1456 N N . ASN A 1 186 ? 22.133 -2.136 -14.821 1.00 90.19 186 ASN A N 1
ATOM 1457 C CA . ASN A 1 186 ? 22.502 -3.540 -14.589 1.00 90.19 186 ASN A CA 1
ATOM 1458 C C . ASN A 1 186 ? 22.500 -3.946 -13.102 1.00 90.19 186 ASN A C 1
ATOM 1460 O O . ASN A 1 186 ? 22.358 -5.129 -12.793 1.00 90.19 186 ASN A O 1
ATOM 1464 N N . THR A 1 187 ? 22.636 -2.982 -12.188 1.00 90.12 187 THR A N 1
ATOM 1465 C CA . THR A 1 187 ? 22.598 -3.223 -10.744 1.00 90.12 187 THR A CA 1
ATOM 1466 C C . THR A 1 187 ? 21.167 -3.190 -10.217 1.00 90.12 187 THR A C 1
ATOM 1468 O O . THR A 1 187 ? 20.721 -4.164 -9.616 1.00 90.12 187 THR A O 1
ATOM 1471 N N . THR A 1 188 ? 20.434 -2.105 -10.486 1.00 92.56 188 THR A N 1
ATOM 1472 C CA . THR A 1 188 ? 19.103 -1.846 -9.902 1.00 92.56 188 THR A CA 1
ATOM 1473 C C . THR A 1 188 ? 17.996 -2.712 -10.502 1.00 92.56 188 THR A C 1
ATOM 1475 O O . THR A 1 188 ? 16.986 -2.960 -9.854 1.00 92.56 188 THR A O 1
ATOM 1478 N N . ILE A 1 189 ? 18.183 -3.247 -11.714 1.00 93.81 189 ILE A N 1
ATOM 1479 C CA . ILE A 1 189 ? 17.189 -4.115 -12.362 1.00 93.81 189 ILE A CA 1
ATOM 1480 C C . ILE A 1 189 ? 16.943 -5.431 -11.609 1.00 93.81 189 ILE A C 1
ATOM 1482 O O . ILE A 1 189 ? 15.904 -6.064 -11.798 1.00 93.81 189 ILE A O 1
ATOM 1486 N N . ASN A 1 190 ? 17.889 -5.870 -10.775 1.00 91.44 190 ASN A N 1
ATOM 1487 C CA . ASN A 1 190 ? 17.776 -7.139 -10.056 1.00 91.44 190 ASN A CA 1
ATOM 1488 C C . ASN A 1 190 ? 16.785 -7.076 -8.891 1.00 91.44 190 ASN A C 1
ATOM 1490 O O . ASN A 1 190 ? 16.247 -8.117 -8.524 1.00 91.44 190 ASN A O 1
ATOM 1494 N N . ASP A 1 191 ? 16.506 -5.876 -8.381 1.00 89.81 191 ASP A N 1
ATOM 1495 C CA . ASP A 1 191 ? 15.564 -5.655 -7.280 1.00 89.81 191 ASP A CA 1
ATOM 1496 C C . ASP A 1 191 ? 14.102 -5.642 -7.756 1.00 89.81 191 ASP A C 1
ATOM 1498 O O . ASP A 1 191 ? 13.177 -5.717 -6.951 1.00 89.81 191 ASP A O 1
ATOM 1502 N N . ILE A 1 192 ? 13.886 -5.567 -9.073 1.00 91.19 192 ILE A N 1
ATOM 1503 C CA . ILE A 1 192 ? 12.559 -5.570 -9.690 1.00 91.19 192 ILE A CA 1
ATOM 1504 C C . ILE A 1 192 ? 12.092 -7.010 -9.903 1.00 91.19 192 ILE A C 1
ATOM 1506 O O . ILE A 1 192 ? 12.881 -7.874 -10.277 1.00 91.19 192 ILE A O 1
ATOM 1510 N N . GLU A 1 193 ? 10.806 -7.291 -9.724 1.00 90.38 193 GLU A N 1
ATOM 1511 C CA . GLU A 1 193 ? 10.241 -8.624 -9.962 1.00 90.38 193 GLU A CA 1
ATOM 1512 C C . GLU A 1 193 ? 10.185 -8.981 -11.460 1.00 90.38 193 GLU A C 1
ATOM 1514 O O . GLU A 1 193 ? 10.193 -8.118 -12.337 1.00 90.38 193 GLU A O 1
ATOM 1519 N N . ASP A 1 194 ? 10.176 -10.278 -11.774 1.00 93.12 194 ASP A N 1
ATOM 1520 C CA . ASP A 1 194 ? 9.963 -10.760 -13.144 1.00 93.12 194 ASP A CA 1
ATOM 1521 C C . ASP A 1 194 ? 8.461 -10.823 -13.475 1.00 93.12 194 ASP A C 1
ATOM 1523 O O . ASP A 1 194 ? 7.627 -11.011 -12.591 1.00 93.12 194 ASP A O 1
ATOM 1527 N N . ASN A 1 195 ? 8.116 -10.776 -14.767 1.00 92.75 195 ASN A N 1
ATOM 1528 C CA . ASN A 1 195 ? 6.748 -10.961 -15.270 1.00 92.75 195 ASN A CA 1
ATOM 1529 C C . ASN A 1 195 ? 5.711 -9.973 -14.706 1.00 92.75 195 ASN A C 1
ATOM 1531 O O . ASN A 1 195 ? 4.564 -10.346 -14.452 1.00 92.75 195 ASN A O 1
ATOM 1535 N N . CYS A 1 196 ? 6.094 -8.707 -14.567 1.00 93.12 196 CYS A N 1
ATOM 1536 C CA . CYS A 1 196 ? 5.223 -7.630 -14.114 1.00 93.12 196 CYS A CA 1
ATOM 1537 C C . CYS A 1 196 ? 3.930 -7.576 -14.945 1.00 93.12 196 CYS A C 1
ATOM 1539 O O . CYS A 1 196 ? 3.989 -7.465 -16.169 1.00 93.12 196 CYS A O 1
ATOM 1541 N N . ALA A 1 197 ? 2.762 -7.603 -14.298 1.00 92.56 197 ALA A N 1
ATOM 1542 C CA . ALA A 1 197 ? 1.475 -7.379 -14.973 1.00 92.56 197 ALA A CA 1
ATOM 1543 C C . ALA A 1 197 ? 1.204 -5.883 -15.242 1.00 92.56 197 ALA A C 1
ATOM 1545 O O . ALA A 1 197 ? 0.487 -5.522 -16.180 1.00 92.56 197 ALA A O 1
ATOM 1546 N N . ALA A 1 198 ? 1.815 -5.017 -14.435 1.00 93.19 198 ALA A N 1
ATOM 1547 C CA . ALA A 1 198 ? 1.750 -3.568 -14.528 1.00 93.19 198 ALA A CA 1
ATOM 1548 C C . ALA A 1 198 ? 3.089 -2.953 -14.093 1.00 93.19 198 ALA A C 1
ATOM 1550 O O . ALA A 1 198 ? 3.811 -3.545 -13.288 1.00 93.19 198 ALA A O 1
ATOM 1551 N N . ILE A 1 199 ? 3.410 -1.774 -14.623 1.00 93.44 199 ILE A N 1
ATOM 1552 C CA . ILE A 1 199 ? 4.568 -0.963 -14.224 1.00 93.44 199 ILE A CA 1
ATOM 1553 C C . ILE A 1 199 ? 4.046 0.183 -13.363 1.00 93.44 199 ILE A C 1
ATOM 1555 O O . ILE A 1 199 ? 3.146 0.909 -13.789 1.00 93.44 199 ILE A O 1
ATOM 1559 N N . LEU A 1 200 ? 4.570 0.326 -12.151 1.00 89.81 200 LEU A N 1
ATOM 1560 C CA . LEU A 1 200 ? 4.080 1.280 -11.161 1.00 89.81 200 LEU A CA 1
ATOM 1561 C C . LEU A 1 200 ? 5.228 2.227 -10.788 1.00 89.81 200 LEU A C 1
ATOM 1563 O O . LEU A 1 200 ? 6.250 1.783 -10.280 1.00 89.81 200 LEU A O 1
ATOM 1567 N N . GLY A 1 201 ? 5.071 3.523 -11.039 1.00 87.38 201 GLY A N 1
ATOM 1568 C CA . GLY A 1 201 ? 6.134 4.514 -10.876 1.00 87.38 201 GLY A CA 1
ATOM 1569 C C . GLY A 1 201 ? 6.851 4.838 -12.188 1.00 87.38 201 GLY A C 1
ATOM 1570 O O . GLY A 1 201 ? 6.465 4.390 -13.269 1.00 87.38 201 GLY A O 1
ATOM 1571 N N . ALA A 1 202 ? 7.884 5.674 -12.095 1.00 88.94 202 ALA A N 1
ATOM 1572 C CA . ALA A 1 202 ? 8.590 6.167 -13.269 1.00 88.94 202 ALA A CA 1
ATOM 1573 C C . ALA A 1 202 ? 9.617 5.145 -13.787 1.00 88.94 202 ALA A C 1
ATOM 1575 O O . ALA A 1 202 ? 10.548 4.761 -13.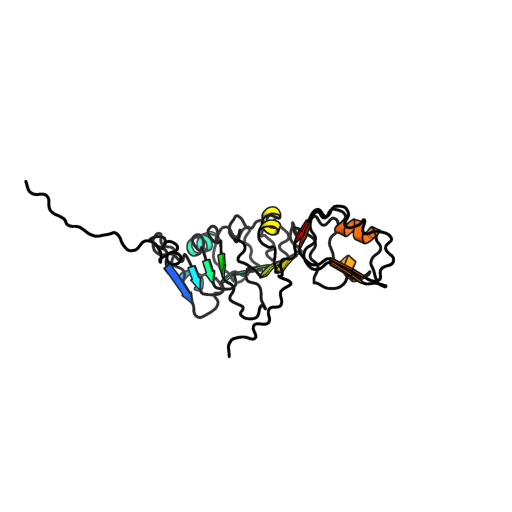077 1.00 88.94 202 ALA A O 1
ATOM 1576 N N . LEU A 1 203 ? 9.455 4.723 -15.042 1.00 93.44 203 LEU A N 1
ATOM 1577 C CA . LEU A 1 203 ? 10.382 3.855 -15.757 1.00 93.44 203 LEU A CA 1
ATOM 1578 C C . LEU A 1 203 ? 11.435 4.694 -16.471 1.00 93.44 203 LEU A C 1
ATOM 1580 O O . LEU A 1 203 ? 11.215 5.180 -17.579 1.00 93.44 203 LEU A O 1
ATOM 1584 N N . TYR A 1 204 ? 12.598 4.822 -15.843 1.00 95.44 204 TYR A N 1
ATOM 1585 C CA . TYR A 1 204 ? 13.739 5.538 -16.401 1.00 95.44 204 TYR A CA 1
ATOM 1586 C C . TYR A 1 204 ? 14.819 4.564 -16.854 1.00 95.44 204 TYR A C 1
ATOM 1588 O O . TYR A 1 204 ? 15.337 3.786 -16.056 1.00 95.44 204 TYR A O 1
ATOM 1596 N N . ILE A 1 205 ? 15.174 4.615 -18.136 1.00 96.25 205 ILE A N 1
ATOM 1597 C CA . ILE A 1 205 ? 16.270 3.841 -18.715 1.00 96.25 205 ILE A CA 1
ATOM 1598 C C . ILE A 1 205 ? 17.184 4.809 -19.460 1.00 96.25 205 ILE A C 1
ATOM 1600 O O . ILE A 1 205 ? 16.881 5.243 -20.571 1.00 96.25 205 ILE A O 1
ATOM 1604 N N . PHE A 1 206 ? 18.295 5.168 -18.821 1.00 95.69 206 PHE A N 1
ATOM 1605 C CA . PHE A 1 206 ? 19.238 6.159 -19.333 1.00 95.69 206 PHE A CA 1
ATOM 1606 C C . PHE A 1 206 ? 20.573 5.498 -19.652 1.00 95.69 206 PHE A C 1
ATOM 1608 O O . PHE A 1 206 ? 21.150 4.793 -18.819 1.00 95.69 206 PHE A O 1
ATOM 1615 N N . GLY A 1 207 ? 21.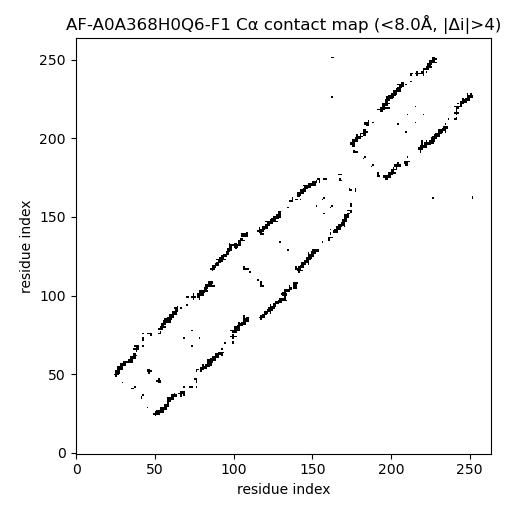055 5.703 -20.874 1.00 92.44 207 GLY A N 1
ATOM 1616 C CA . GLY A 1 207 ? 22.342 5.182 -21.297 1.00 92.44 207 GLY A CA 1
ATOM 1617 C C . GLY A 1 207 ? 23.540 5.888 -20.660 1.00 92.44 207 GLY A C 1
ATOM 1618 O O . GLY A 1 207 ? 23.407 6.932 -20.019 1.00 92.44 207 GLY A O 1
ATOM 1619 N N . PRO A 1 208 ? 24.740 5.300 -20.799 1.00 91.62 208 PRO A N 1
ATOM 1620 C CA . PRO A 1 208 ? 25.010 4.027 -21.481 1.00 91.62 208 PRO A CA 1
ATOM 1621 C C . PRO A 1 208 ? 24.776 2.786 -20.593 1.00 91.62 208 PRO A C 1
ATOM 1623 O O . PRO A 1 208 ? 24.834 1.656 -21.069 1.00 91.62 208 PRO A O 1
ATOM 1626 N N . TYR A 1 209 ? 24.503 2.960 -19.296 1.00 90.12 209 TYR A N 1
ATOM 1627 C CA . TYR A 1 209 ? 24.479 1.875 -18.303 1.00 90.12 209 TYR A CA 1
ATOM 1628 C C . TYR A 1 209 ? 23.120 1.170 -18.191 1.00 90.12 209 TYR A C 1
ATOM 1630 O O . TYR A 1 209 ? 22.582 1.004 -17.096 1.00 90.12 209 TYR A O 1
ATOM 1638 N N . THR A 1 210 ? 22.568 0.743 -19.325 1.00 94.50 210 THR A N 1
ATOM 1639 C CA . THR A 1 210 ? 21.233 0.130 -19.384 1.00 94.50 210 THR A CA 1
ATOM 1640 C C . THR A 1 210 ? 21.254 -1.385 -19.137 1.00 94.50 210 THR A C 1
ATOM 1642 O O . THR A 1 210 ? 22.254 -2.044 -19.441 1.00 94.50 210 THR A O 1
ATOM 1645 N N . PRO A 1 211 ? 20.163 -1.967 -18.597 1.00 96.00 211 PRO A N 1
ATOM 1646 C CA . PRO A 1 211 ? 19.955 -3.410 -18.608 1.00 96.00 211 PRO A CA 1
ATOM 1647 C C . PRO A 1 211 ? 19.825 -3.949 -20.034 1.00 96.00 211 PRO A C 1
ATOM 1649 O O . PRO A 1 211 ? 19.251 -3.291 -20.899 1.00 96.00 211 PRO A O 1
ATOM 1652 N N . ALA A 1 212 ? 20.273 -5.184 -20.261 1.00 95.38 212 ALA A N 1
ATOM 1653 C CA . ALA A 1 212 ? 20.054 -5.859 -21.539 1.00 95.38 212 ALA A CA 1
ATOM 1654 C C . ALA A 1 212 ? 18.550 -5.964 -21.874 1.00 95.38 212 ALA A C 1
ATOM 1656 O O . ALA A 1 212 ? 17.717 -6.189 -20.987 1.00 95.38 212 ALA A O 1
ATOM 1657 N N . ALA A 1 213 ? 18.200 -5.843 -23.158 1.00 95.62 213 ALA A N 1
ATOM 1658 C CA . ALA A 1 213 ? 16.810 -5.852 -23.617 1.00 95.62 213 ALA A CA 1
ATOM 1659 C C . ALA A 1 213 ? 16.076 -7.154 -23.246 1.00 95.62 213 ALA A C 1
ATOM 1661 O O . ALA A 1 213 ? 14.882 -7.134 -22.951 1.00 95.62 213 ALA A O 1
ATOM 1662 N N . GLU A 1 214 ? 16.785 -8.282 -23.184 1.00 95.88 214 GLU A N 1
ATOM 1663 C CA . GLU A 1 214 ? 16.256 -9.578 -22.758 1.00 95.88 214 GLU A CA 1
ATOM 1664 C C . GLU A 1 214 ? 15.868 -9.577 -21.275 1.00 95.88 214 GLU A C 1
ATOM 1666 O O . GLU A 1 214 ? 14.860 -10.177 -20.896 1.00 95.88 214 GLU A O 1
ATOM 1671 N N . ILE A 1 215 ? 16.634 -8.872 -20.434 1.00 96.81 215 ILE A N 1
ATOM 1672 C CA . ILE A 1 215 ? 16.305 -8.697 -19.015 1.00 96.81 215 ILE A CA 1
ATOM 1673 C C . ILE A 1 215 ? 15.049 -7.837 -18.905 1.00 96.81 215 ILE A C 1
ATOM 1675 O O . ILE A 1 215 ? 14.109 -8.230 -18.221 1.00 96.81 215 ILE A O 1
ATOM 1679 N N . LEU A 1 216 ? 14.987 -6.714 -19.626 1.00 97.38 216 LEU A N 1
ATOM 1680 C CA . LEU A 1 216 ? 13.797 -5.858 -19.645 1.00 97.38 216 LEU A CA 1
ATOM 1681 C C . LEU A 1 216 ? 12.564 -6.610 -20.157 1.00 97.38 216 LEU A C 1
ATOM 1683 O O . LEU A 1 216 ? 11.483 -6.451 -19.601 1.00 97.38 216 LEU A O 1
ATOM 1687 N N . MET A 1 217 ? 12.717 -7.478 -21.159 1.00 96.81 217 MET A N 1
ATOM 1688 C CA . MET A 1 217 ? 11.637 -8.329 -21.659 1.00 96.81 217 MET A CA 1
ATOM 1689 C C . MET A 1 217 ? 11.156 -9.321 -20.594 1.00 96.81 217 MET A C 1
ATOM 1691 O O . MET A 1 217 ? 9.953 -9.511 -20.438 1.00 96.81 217 MET A O 1
ATOM 1695 N N . ARG A 1 218 ? 12.071 -9.936 -19.835 1.00 96.94 218 ARG A N 1
ATOM 1696 C CA . ARG A 1 218 ? 11.718 -10.831 -18.721 1.00 96.94 218 ARG A CA 1
ATOM 1697 C C . ARG A 1 218 ? 10.964 -10.096 -17.608 1.00 96.94 218 ARG A C 1
ATOM 1699 O O . ARG A 1 218 ? 10.039 -10.655 -17.025 1.00 96.94 218 ARG A O 1
ATOM 1706 N N . LYS A 1 219 ? 11.348 -8.849 -17.321 1.00 96.25 219 LYS A N 1
ATOM 1707 C CA . LYS A 1 219 ? 10.695 -8.000 -16.314 1.00 96.25 219 LYS A CA 1
ATOM 1708 C C . LYS A 1 219 ? 9.329 -7.520 -16.804 1.00 96.25 219 LYS A C 1
ATOM 1710 O O . LYS A 1 219 ? 8.303 -7.882 -16.242 1.00 96.25 219 LYS A O 1
ATOM 1715 N N . PHE A 1 220 ? 9.308 -6.761 -17.894 1.00 97.19 220 PHE A N 1
ATOM 1716 C CA . PHE A 1 220 ? 8.171 -5.934 -18.306 1.00 97.19 220 PHE A CA 1
ATOM 1717 C C . PHE A 1 220 ? 7.395 -6.471 -19.507 1.00 97.19 220 PHE A C 1
ATOM 1719 O O . PHE A 1 220 ? 6.338 -5.941 -19.834 1.00 97.19 220 PHE A O 1
ATOM 1726 N N . GLY A 1 221 ? 7.854 -7.550 -20.144 1.00 96.38 221 GLY A N 1
ATOM 1727 C CA . GLY A 1 221 ? 7.247 -8.064 -21.371 1.00 96.38 221 GLY A CA 1
ATOM 1728 C C . GLY A 1 221 ? 5.793 -8.522 -21.226 1.00 96.38 221 GLY A C 1
ATOM 1729 O O . GLY A 1 221 ? 5.121 -8.656 -22.244 1.00 96.38 221 GLY A O 1
ATOM 1730 N N . ASN A 1 222 ? 5.290 -8.738 -20.006 1.00 96.12 222 ASN A N 1
ATOM 1731 C CA . ASN A 1 222 ? 3.887 -9.077 -19.724 1.00 96.12 222 ASN A CA 1
ATOM 1732 C C . ASN A 1 222 ? 3.048 -7.885 -19.239 1.00 96.12 222 ASN A C 1
ATOM 1734 O O . ASN A 1 222 ? 1.839 -8.039 -19.045 1.00 96.12 222 ASN A O 1
ATOM 1738 N N . ALA A 1 223 ? 3.661 -6.716 -19.051 1.00 96.00 223 ALA A N 1
ATOM 1739 C CA . ALA A 1 223 ? 2.972 -5.562 -18.511 1.00 96.00 223 ALA A CA 1
ATOM 1740 C C . ALA A 1 223 ? 1.966 -5.021 -19.529 1.00 96.00 223 ALA A C 1
ATOM 1742 O O . ALA A 1 223 ? 2.298 -4.836 -20.700 1.00 96.00 223 ALA A O 1
ATOM 1743 N N . ARG A 1 224 ? 0.738 -4.758 -19.068 1.00 95.06 224 ARG A N 1
ATOM 1744 C CA . ARG A 1 224 ? -0.348 -4.206 -19.899 1.00 95.06 224 ARG A CA 1
ATOM 1745 C C . ARG A 1 224 ? -0.617 -2.731 -19.662 1.00 95.06 224 ARG A C 1
ATOM 1747 O O . ARG A 1 224 ? -1.217 -2.062 -20.497 1.00 95.06 224 ARG A O 1
ATOM 1754 N N . VAL A 1 225 ? -0.195 -2.220 -18.517 1.00 92.88 225 VAL A N 1
ATOM 1755 C CA . VAL A 1 225 ? -0.430 -0.838 -18.114 1.00 92.88 225 VAL A CA 1
ATOM 1756 C C . VAL A 1 225 ? 0.797 -0.299 -17.399 1.00 92.88 225 VAL A C 1
ATOM 1758 O O . VAL A 1 225 ? 1.454 -1.023 -16.648 1.00 92.88 225 VAL A O 1
ATOM 1761 N N . ALA A 1 226 ? 1.097 0.972 -17.639 1.00 92.19 226 ALA A N 1
ATOM 1762 C CA . ALA A 1 226 ? 2.075 1.732 -16.880 1.00 92.19 226 ALA A CA 1
ATOM 1763 C C . ALA A 1 226 ? 1.382 2.899 -16.168 1.00 92.19 226 ALA A C 1
ATOM 1765 O O . ALA A 1 226 ? 0.604 3.624 -16.785 1.00 92.19 226 ALA A O 1
ATOM 1766 N N . TYR A 1 227 ? 1.664 3.071 -14.881 1.00 88.75 227 TYR A N 1
ATOM 1767 C CA . TYR A 1 227 ? 1.230 4.210 -14.076 1.00 88.75 227 TYR A CA 1
ATOM 1768 C C . TYR A 1 227 ? 2.460 5.033 -13.718 1.00 88.75 227 TYR A C 1
ATOM 1770 O O . TYR A 1 227 ? 3.191 4.675 -12.798 1.00 88.75 227 TYR A O 1
ATOM 1778 N N . GLY A 1 228 ? 2.698 6.108 -14.457 1.00 86.12 228 GLY A N 1
ATOM 1779 C CA . GLY A 1 228 ? 3.881 6.941 -14.312 1.00 86.12 228 GLY A CA 1
ATOM 1780 C C . GLY A 1 228 ? 4.494 7.331 -15.649 1.00 86.12 228 GLY A C 1
ATOM 1781 O O . GLY A 1 228 ? 3.941 7.094 -16.725 1.00 86.12 228 GLY A O 1
ATOM 1782 N N . GLU A 1 229 ? 5.651 7.972 -15.560 1.00 88.56 229 GLU A N 1
ATOM 1783 C CA . GLU A 1 229 ? 6.436 8.369 -16.721 1.00 88.56 229 GLU A CA 1
ATOM 1784 C C . GLU A 1 229 ? 7.257 7.193 -17.263 1.00 88.56 229 GLU A C 1
ATOM 1786 O O . GLU A 1 229 ? 7.757 6.370 -16.501 1.00 88.56 229 GLU A O 1
ATOM 1791 N N . ILE A 1 230 ? 7.427 7.130 -18.585 1.00 93.31 230 ILE A N 1
ATOM 1792 C CA . ILE A 1 230 ? 8.385 6.236 -19.240 1.00 93.31 230 ILE A CA 1
ATOM 1793 C C . ILE A 1 230 ? 9.375 7.111 -20.003 1.00 93.31 230 ILE A C 1
ATOM 1795 O O . ILE A 1 230 ? 8.977 7.833 -20.917 1.00 93.31 230 ILE A O 1
ATOM 1799 N N . ALA A 1 231 ? 10.658 7.015 -19.660 1.00 94.69 231 ALA A N 1
ATOM 1800 C CA . ALA A 1 231 ? 11.735 7.706 -20.354 1.00 94.69 231 ALA A CA 1
ATOM 1801 C C . ALA A 1 231 ? 12.854 6.722 -20.717 1.00 94.69 231 ALA A C 1
ATOM 1803 O O . ALA A 1 231 ? 13.439 6.070 -19.852 1.00 94.69 231 ALA A O 1
ATOM 1804 N N . VAL A 1 232 ? 13.156 6.636 -22.013 1.00 96.06 232 VAL A N 1
ATOM 1805 C CA . VAL A 1 232 ? 14.254 5.837 -22.573 1.00 96.06 232 VAL A CA 1
ATOM 1806 C C . VAL A 1 232 ? 15.144 6.790 -23.360 1.00 96.06 232 VAL A C 1
ATOM 1808 O O . VAL A 1 232 ? 14.697 7.358 -24.354 1.00 96.06 232 VAL A O 1
ATOM 1811 N N . VAL A 1 233 ? 16.361 7.032 -22.874 1.00 96.50 233 VAL A N 1
ATOM 1812 C CA . VAL A 1 233 ? 17.225 8.125 -23.353 1.00 96.50 233 VAL A CA 1
ATOM 1813 C C . VAL A 1 233 ? 18.649 7.620 -23.565 1.00 96.50 233 VAL A C 1
ATOM 1815 O O . VAL A 1 233 ? 19.184 6.913 -22.714 1.00 96.50 233 VAL A O 1
ATOM 1818 N N . ASP A 1 234 ? 19.256 7.996 -24.695 1.00 96.06 234 ASP A N 1
ATOM 1819 C CA . ASP A 1 234 ? 20.653 7.705 -25.056 1.00 96.06 234 ASP A CA 1
ATOM 1820 C C . ASP A 1 234 ? 21.047 6.217 -24.961 1.00 96.06 234 ASP A C 1
ATOM 1822 O O . ASP A 1 234 ? 22.151 5.871 -24.547 1.00 96.06 234 ASP A O 1
ATOM 1826 N N . THR A 1 235 ? 20.131 5.317 -25.330 1.00 95.88 235 THR A N 1
ATOM 1827 C CA . THR A 1 235 ? 20.325 3.857 -25.280 1.00 95.88 235 THR A CA 1
ATOM 1828 C C . THR A 1 235 ? 20.654 3.264 -26.650 1.00 95.88 235 THR A C 1
ATOM 1830 O O . THR A 1 235 ? 20.132 3.746 -27.652 1.00 95.88 235 THR A O 1
ATOM 1833 N N . ASP A 1 236 ? 21.351 2.127 -26.683 1.00 95.19 236 ASP A N 1
ATOM 1834 C CA . ASP A 1 236 ? 21.633 1.367 -27.916 1.00 95.19 236 ASP A CA 1
ATOM 1835 C C . ASP A 1 236 ? 20.501 0.397 -28.327 1.00 95.19 236 ASP A C 1
ATOM 1837 O O . ASP A 1 236 ? 20.701 -0.502 -29.146 1.00 95.19 236 ASP A O 1
ATOM 1841 N N . PHE A 1 237 ? 19.301 0.520 -27.750 1.00 96.50 237 PHE A N 1
ATOM 1842 C CA . PHE A 1 237 ? 18.180 -0.354 -28.099 1.00 96.50 237 PHE A CA 1
ATOM 1843 C C . PHE A 1 237 ? 17.670 -0.084 -29.519 1.00 96.50 237 PHE A C 1
ATOM 1845 O O . PHE A 1 237 ? 17.262 1.028 -29.844 1.00 96.50 237 PHE A O 1
ATOM 1852 N N . GLU A 1 238 ? 17.583 -1.130 -30.344 1.00 94.88 238 GLU A N 1
ATOM 1853 C CA . GLU A 1 238 ? 16.989 -1.036 -31.687 1.00 94.88 238 GLU A CA 1
ATOM 1854 C C . GLU A 1 238 ? 15.464 -0.838 -31.648 1.00 94.88 238 GLU A C 1
ATOM 1856 O O . GLU A 1 238 ? 14.872 -0.276 -32.569 1.00 94.88 238 GLU A O 1
ATOM 1861 N N . ASN A 1 239 ? 14.805 -1.344 -30.601 1.00 95.75 239 ASN A N 1
ATOM 1862 C CA . ASN A 1 239 ? 13.363 -1.235 -30.401 1.00 95.75 239 ASN A CA 1
ATOM 1863 C C . ASN A 1 239 ? 12.985 -1.356 -28.915 1.00 95.75 239 ASN A C 1
ATOM 1865 O O . ASN A 1 239 ? 13.750 -1.860 -28.096 1.00 95.75 239 ASN A O 1
ATOM 1869 N N . LEU A 1 240 ? 11.758 -0.946 -28.582 1.00 96.38 240 LEU A N 1
ATOM 1870 C CA . LEU A 1 240 ? 11.189 -1.022 -27.231 1.00 96.38 240 LEU A CA 1
ATOM 1871 C C . LEU A 1 240 ? 10.350 -2.292 -27.024 1.00 96.38 240 LEU A C 1
ATOM 1873 O O . LEU A 1 240 ? 9.287 -2.252 -26.408 1.00 96.38 240 LEU A O 1
ATOM 1877 N N . GLY A 1 241 ? 10.790 -3.435 -27.560 1.00 97.00 241 GLY A N 1
ATOM 1878 C CA . GLY A 1 241 ? 10.024 -4.686 -27.531 1.00 97.00 241 GLY A CA 1
ATOM 1879 C C . GLY A 1 241 ? 9.625 -5.143 -26.123 1.00 97.00 241 GLY A C 1
ATOM 1880 O O . GLY A 1 241 ? 8.592 -5.790 -25.960 1.00 97.00 241 GLY A O 1
ATOM 1881 N N . PHE A 1 242 ? 10.386 -4.757 -25.097 1.00 96.81 242 PHE A N 1
ATOM 1882 C CA . PHE A 1 242 ? 10.066 -5.011 -23.690 1.00 96.81 242 PHE A CA 1
ATOM 1883 C C . PHE A 1 242 ? 8.809 -4.273 -23.187 1.00 96.81 242 PHE A C 1
ATOM 1885 O O . PHE A 1 242 ? 8.311 -4.608 -22.119 1.00 96.81 242 PHE A O 1
ATOM 1892 N N . LEU A 1 243 ? 8.262 -3.326 -23.961 1.00 96.75 243 LEU A N 1
ATOM 1893 C CA . LEU A 1 243 ? 6.993 -2.629 -23.703 1.00 96.75 243 LEU A CA 1
ATOM 1894 C C . LEU A 1 243 ? 5.873 -3.031 -24.677 1.00 96.75 243 LEU A C 1
ATOM 1896 O O . LEU A 1 243 ? 4.817 -2.407 -24.683 1.00 96.75 243 LEU A O 1
ATOM 1900 N N . ARG A 1 244 ? 6.067 -4.063 -25.512 1.00 95.94 244 ARG A N 1
ATOM 1901 C CA . ARG A 1 244 ? 5.147 -4.409 -26.620 1.00 95.94 244 ARG A CA 1
ATOM 1902 C C . ARG A 1 244 ? 3.689 -4.658 -26.216 1.00 95.94 244 ARG A C 1
ATOM 1904 O O . ARG A 1 244 ? 2.812 -4.569 -27.064 1.00 95.94 244 ARG A O 1
ATOM 1911 N N . ASN A 1 245 ? 3.460 -5.041 -24.961 1.00 97.38 245 ASN A N 1
ATOM 1912 C CA . ASN A 1 245 ? 2.144 -5.398 -24.436 1.00 97.38 245 ASN A CA 1
ATOM 1913 C C . ASN A 1 245 ? 1.477 -4.247 -23.672 1.00 97.38 245 ASN A C 1
ATOM 1915 O O . ASN A 1 245 ? 0.340 -4.412 -23.240 1.00 97.38 245 ASN A O 1
ATOM 1919 N N . ILE A 1 246 ? 2.145 -3.098 -23.514 1.00 96.38 246 ILE A N 1
ATOM 1920 C CA . ILE A 1 246 ? 1.558 -1.928 -22.862 1.00 96.38 246 ILE A CA 1
ATOM 1921 C C . ILE A 1 246 ? 0.417 -1.395 -23.732 1.00 96.38 246 ILE A C 1
ATOM 1923 O O . ILE A 1 246 ? 0.621 -0.932 -24.851 1.00 96.38 246 ILE A O 1
ATOM 1927 N N . GLU A 1 247 ? -0.795 -1.448 -23.191 1.00 95.62 247 GLU A N 1
ATOM 1928 C CA . GLU A 1 247 ? -2.024 -0.967 -23.819 1.00 95.62 247 GLU A CA 1
ATOM 1929 C C . GLU A 1 247 ? -2.327 0.482 -23.402 1.00 95.62 247 GLU A C 1
ATOM 1931 O O . GLU A 1 247 ? -2.948 1.234 -24.154 1.00 95.62 247 GLU A O 1
ATOM 1936 N N . ARG A 1 248 ? -1.923 0.876 -22.184 1.00 91.94 248 ARG A N 1
ATOM 1937 C CA . ARG A 1 248 ? -2.240 2.177 -21.570 1.00 91.94 248 ARG A CA 1
ATOM 1938 C C . ARG A 1 248 ? -1.084 2.715 -20.726 1.00 91.94 248 ARG A C 1
ATOM 1940 O O . ARG A 1 248 ? -0.454 1.963 -19.984 1.00 91.94 248 ARG A O 1
ATOM 1947 N N . VAL A 1 249 ? -0.867 4.028 -20.794 1.00 90.88 249 VAL A N 1
ATOM 1948 C CA . VAL A 1 249 ? 0.040 4.776 -19.911 1.00 90.88 249 VAL A CA 1
ATOM 1949 C C . VAL A 1 249 ? -0.774 5.854 -19.202 1.00 90.88 249 VAL A C 1
ATOM 1951 O O . VAL A 1 249 ? -1.297 6.759 -19.849 1.00 90.88 249 VAL A O 1
ATOM 1954 N N . ASN A 1 250 ? -0.892 5.739 -17.883 1.00 86.62 250 ASN A N 1
ATOM 1955 C CA . ASN A 1 250 ? -1.598 6.682 -17.026 1.00 86.62 250 ASN A CA 1
ATOM 1956 C C . ASN A 1 250 ? -0.574 7.565 -16.316 1.00 86.62 250 ASN A C 1
ATOM 1958 O O . ASN A 1 250 ? 0.311 7.057 -15.630 1.00 86.62 250 ASN A O 1
ATOM 1962 N N . ILE A 1 251 ? -0.699 8.881 -16.461 1.00 76.44 251 ILE A N 1
ATOM 1963 C CA . ILE A 1 251 ? 0.165 9.849 -15.782 1.00 76.44 251 ILE A CA 1
ATOM 1964 C C . ILE A 1 251 ? -0.712 10.566 -14.749 1.00 76.44 251 ILE A C 1
ATOM 1966 O O . ILE A 1 251 ? -1.514 11.411 -15.144 1.00 76.44 251 ILE A O 1
ATOM 1970 N N . PRO A 1 252 ? -0.608 10.228 -13.450 1.00 62.84 252 PRO A N 1
ATOM 1971 C CA . PRO A 1 252 ? -1.500 10.769 -12.420 1.00 62.84 252 PRO A CA 1
ATOM 1972 C C . PRO A 1 252 ? -1.218 12.243 -12.065 1.00 62.84 252 PRO A C 1
ATOM 1974 O O . PRO A 1 252 ? -1.975 12.849 -11.311 1.00 62.84 252 PRO A O 1
ATOM 1977 N N . TYR A 1 253 ? -0.160 12.852 -12.615 1.00 60.97 253 TYR A N 1
ATOM 1978 C CA . TYR A 1 253 ? 0.194 14.253 -12.369 1.00 60.97 253 TYR A CA 1
ATOM 1979 C C . TYR A 1 253 ? -0.206 15.157 -13.541 1.00 60.97 253 TYR A C 1
ATOM 1981 O O . TYR A 1 253 ? 0.152 14.893 -14.693 1.00 60.97 253 TYR A O 1
ATOM 1989 N N . SER A 1 254 ? -0.890 16.270 -13.250 1.00 43.88 254 SER A N 1
ATOM 1990 C CA . SER A 1 254 ? -1.054 17.347 -14.229 1.00 43.88 254 SER A CA 1
ATOM 1991 C C . SER A 1 254 ? 0.307 17.981 -14.520 1.00 43.88 254 SER A C 1
ATOM 1993 O O . SER A 1 254 ? 0.981 18.470 -13.617 1.00 43.88 254 SER A O 1
ATOM 1995 N N . ARG A 1 255 ? 0.703 18.027 -15.796 1.00 41.28 255 ARG A N 1
ATOM 1996 C CA . ARG A 1 255 ? 1.880 18.782 -16.264 1.00 41.28 255 ARG A CA 1
ATOM 1997 C C . ARG A 1 255 ? 1.705 20.305 -16.162 1.00 41.28 255 ARG A C 1
ATOM 1999 O O . ARG A 1 255 ? 2.622 21.039 -16.523 1.00 41.28 255 ARG A O 1
ATOM 2006 N N . THR A 1 256 ? 0.557 20.800 -15.699 1.00 37.78 256 THR A N 1
ATOM 2007 C CA . THR A 1 256 ? 0.369 22.227 -15.434 1.00 37.78 256 THR A CA 1
ATOM 2008 C C . THR A 1 256 ? 0.955 22.564 -14.070 1.00 37.78 256 THR A C 1
ATOM 2010 O O . THR A 1 256 ? 0.263 22.555 -13.056 1.00 37.78 256 THR A O 1
ATOM 2013 N N . GLY A 1 257 ? 2.245 22.887 -14.047 1.00 38.47 257 GLY A N 1
ATOM 2014 C CA . GLY A 1 257 ? 2.763 23.787 -13.027 1.00 38.47 257 GLY A CA 1
ATOM 2015 C C . GLY A 1 257 ? 2.111 25.157 -13.203 1.00 38.47 257 GLY A C 1
ATOM 2016 O O . GLY A 1 257 ? 2.717 26.052 -13.782 1.00 38.47 257 GLY A O 1
ATOM 2017 N N . GLU A 1 258 ? 0.871 25.323 -12.748 1.00 34.47 258 GLU A N 1
ATOM 2018 C CA . GLU A 1 258 ? 0.443 26.631 -12.274 1.00 34.47 258 GLU A CA 1
ATOM 2019 C C . GLU A 1 258 ? 1.105 26.793 -10.913 1.00 34.47 258 GLU A C 1
ATOM 2021 O O . GLU A 1 258 ? 0.726 26.190 -9.914 1.00 34.47 258 GLU A O 1
ATOM 2026 N N . SER A 1 259 ? 2.200 27.546 -10.913 1.00 37.66 259 SER A N 1
ATOM 2027 C CA . SER A 1 259 ? 2.680 28.188 -9.706 1.00 37.66 259 SER A CA 1
ATOM 2028 C C . SER A 1 259 ? 1.506 28.949 -9.094 1.00 37.66 259 SER A C 1
ATOM 2030 O O . SER A 1 259 ? 1.048 29.920 -9.700 1.00 37.66 259 SER A O 1
ATOM 2032 N N . ASP A 1 260 ? 1.066 28.546 -7.904 1.00 35.25 260 ASP A N 1
ATOM 2033 C CA . ASP A 1 260 ? 0.322 29.407 -6.987 1.00 35.25 260 ASP A CA 1
ATOM 2034 C C . ASP A 1 260 ? 1.224 30.592 -6.604 1.00 35.25 260 ASP A C 1
ATOM 2036 O O . ASP A 1 260 ? 1.868 30.650 -5.559 1.00 35.25 260 ASP A O 1
ATOM 2040 N N . LEU A 1 261 ? 1.322 31.540 -7.528 1.00 39.91 261 LEU A N 1
ATOM 2041 C CA . LEU A 1 261 ? 1.822 32.891 -7.343 1.00 39.91 261 LEU A CA 1
ATOM 2042 C C . LEU A 1 261 ? 0.667 33.840 -7.659 1.00 39.91 261 LEU A C 1
ATOM 2044 O O . LEU A 1 261 ? 0.762 34.695 -8.533 1.00 39.91 261 LEU A O 1
ATOM 2048 N N . SER A 1 262 ? -0.444 33.689 -6.941 1.00 37.34 262 SER A N 1
ATOM 2049 C CA . SER A 1 262 ? -1.422 34.766 -6.798 1.00 37.34 262 SER A CA 1
ATOM 2050 C C . SER A 1 262 ? -2.336 34.541 -5.598 1.00 37.34 262 SER A C 1
ATOM 2052 O O . SER A 1 262 ? -3.459 34.092 -5.766 1.00 37.34 262 SER A O 1
ATOM 2054 N N . THR A 1 263 ? -1.862 34.907 -4.408 1.00 35.75 263 THR A N 1
ATOM 2055 C CA . THR A 1 263 ? -2.626 35.710 -3.433 1.00 35.75 263 THR A CA 1
ATOM 2056 C C . THR A 1 263 ? -1.664 36.183 -2.344 1.00 35.75 263 THR A C 1
ATOM 2058 O O . THR A 1 263 ? -1.497 35.536 -1.312 1.00 35.75 263 THR A O 1
ATOM 2061 N N . SER A 1 264 ? -0.996 37.302 -2.618 1.00 35.78 264 SER A N 1
ATOM 2062 C CA . SER A 1 264 ? -0.546 38.256 -1.598 1.00 35.78 264 SER A CA 1
ATOM 2063 C C . SER A 1 264 ? -1.593 39.348 -1.456 1.00 35.78 264 SER A C 1
ATOM 2065 O O . SER A 1 264 ? -2.038 39.806 -2.536 1.00 35.78 264 SER A O 1
#

Organism: Ancylostoma caninum (NCBI:txid29170)

Mean predicted aligned error: 10.01 Å

pLDDT: mean 82.45, std 20.63, range [26.34, 98.56]

Foldseek 3Di:
DDDDDDDDDPDDPPDPDDDDPDPPQQADEAEDPAADEAAPVRLVSADLDPRYGHLEYQHEYEYAPVHPDDLVSLLSHAVNHAEYAHAYYYEHDQDQENNSQQNHAYYADPDPPPDDFNYHAYQHQRHQENNNNYLYALHRQAEEHYQNANYDDPLVSCVVRHLHHYHADNYVDRSFWEDPQDEAFPPVLVVTDFQGQEAEEEHHHEDDRGDDLVSLLRRQVNHQEYRYHYDHYPYPDPDNNSPVNHNYYHDPDDPDPPPPPDDD